Protein AF-S2R7F1-F1 (afdb_monomer)

Radius of gyration: 21.57 Å; Cα contacts (8 Å, |Δi|>4): 360; chains: 1; bounding box: 53×42×58 Å

pLDDT: mean 85.86, std 10.01, range [50.41, 97.19]

Organism: NCBI:txid1256206

Structure (mmCIF, N/CA/C/O backbone):
data_AF-S2R7F1-F1
#
_entry.id   AF-S2R7F1-F1
#
loop_
_atom_site.group_PDB
_atom_site.id
_atom_site.type_symbol
_atom_site.label_atom_id
_atom_site.label_alt_id
_atom_site.label_comp_id
_atom_site.label_asym_id
_atom_site.label_entity_id
_atom_site.label_seq_id
_atom_site.pdbx_PDB_ins_code
_atom_site.Cartn_x
_atom_site.Cartn_y
_atom_site.Cartn_z
_atom_site.occupancy
_atom_site.B_iso_or_equiv
_atom_site.auth_seq_id
_atom_site.auth_comp_id
_atom_site.auth_asym_id
_atom_site.auth_atom_id
_atom_site.pdbx_PDB_model_num
ATOM 1 N N . MET A 1 1 ? 17.480 6.937 15.547 1.00 53.12 1 MET A N 1
ATOM 2 C CA . MET A 1 1 ? 16.314 7.834 15.379 1.00 53.12 1 MET A CA 1
ATOM 3 C C . MET A 1 1 ? 15.430 7.638 16.591 1.00 53.12 1 MET A C 1
ATOM 5 O O . MET A 1 1 ? 15.232 6.487 16.962 1.00 53.12 1 MET A O 1
ATOM 9 N N . ALA A 1 2 ? 14.982 8.705 17.251 1.00 59.50 2 ALA A N 1
ATOM 10 C CA . ALA A 1 2 ? 14.035 8.543 18.349 1.00 59.50 2 ALA A CA 1
ATOM 11 C C . ALA A 1 2 ? 12.719 8.035 17.748 1.00 59.50 2 ALA A C 1
ATOM 13 O O . ALA A 1 2 ? 12.182 8.666 16.844 1.00 59.50 2 ALA A O 1
ATOM 14 N N . VAL A 1 3 ? 12.223 6.884 18.211 1.00 63.69 3 VAL A N 1
ATOM 15 C CA . VAL A 1 3 ? 10.948 6.289 17.758 1.00 63.69 3 VAL A CA 1
ATOM 16 C C . VAL A 1 3 ? 9.789 7.295 17.875 1.00 63.69 3 VAL A C 1
ATOM 18 O O . VAL A 1 3 ? 8.856 7.259 17.079 1.00 63.69 3 VAL A O 1
ATOM 21 N N . ASN A 1 4 ? 9.913 8.263 18.789 1.00 75.88 4 ASN A N 1
ATOM 22 C CA . ASN A 1 4 ? 8.966 9.356 18.993 1.00 75.88 4 ASN A CA 1
ATOM 23 C C . ASN A 1 4 ? 8.812 10.303 17.791 1.00 75.88 4 ASN A C 1
ATOM 25 O O . ASN A 1 4 ? 7.727 10.850 17.629 1.00 75.88 4 ASN A O 1
ATOM 29 N N . ASP A 1 5 ? 9.833 10.475 16.937 1.00 84.94 5 ASP A N 1
ATOM 30 C CA . ASP A 1 5 ? 9.753 11.355 15.751 1.00 84.94 5 ASP A CA 1
ATOM 31 C C . ASP A 1 5 ? 8.769 10.809 14.695 1.00 84.94 5 ASP A C 1
ATOM 33 O O . ASP A 1 5 ? 8.349 11.536 13.798 1.00 84.94 5 ASP A O 1
ATOM 37 N N . LEU A 1 6 ? 8.420 9.520 14.780 1.00 90.88 6 LEU A N 1
ATOM 38 C CA . LEU A 1 6 ? 7.577 8.821 13.810 1.00 90.88 6 LEU A CA 1
ATOM 39 C C . LEU A 1 6 ? 6.111 8.716 14.236 1.00 90.88 6 LEU A C 1
ATOM 41 O O . LEU A 1 6 ? 5.333 8.081 13.525 1.00 90.88 6 LEU A O 1
ATOM 45 N N . THR A 1 7 ? 5.720 9.293 15.373 1.00 91.69 7 THR A N 1
ATOM 46 C CA . THR A 1 7 ? 4.305 9.365 15.754 1.00 91.69 7 THR A CA 1
ATOM 47 C C . THR A 1 7 ? 3.636 10.552 15.071 1.00 91.69 7 THR A C 1
ATOM 49 O O . THR A 1 7 ? 4.264 11.588 14.887 1.00 91.69 7 THR A O 1
ATOM 52 N N . LEU A 1 8 ? 2.362 10.435 14.701 1.00 88.94 8 LEU A N 1
ATOM 53 C CA . LEU A 1 8 ? 1.608 11.467 13.994 1.00 88.94 8 LEU A CA 1
ATOM 54 C C . LEU A 1 8 ? 1.630 12.831 14.711 1.00 88.94 8 LEU A C 1
ATOM 56 O O . LEU A 1 8 ? 1.897 13.828 14.034 1.00 88.94 8 LEU A O 1
ATOM 60 N N . PRO A 1 9 ? 1.449 12.914 16.050 1.00 88.56 9 PRO A N 1
ATOM 61 C CA . PRO A 1 9 ? 1.537 14.190 16.758 1.00 88.56 9 PRO A CA 1
ATOM 62 C C . PRO A 1 9 ? 2.913 14.847 16.632 1.00 88.56 9 PRO A C 1
ATOM 64 O O . PRO A 1 9 ? 2.986 16.050 16.411 1.00 88.56 9 PRO A O 1
ATOM 67 N N . THR A 1 10 ? 4.001 14.075 16.727 1.00 90.75 10 THR A N 1
ATOM 68 C CA . THR A 1 10 ? 5.361 14.617 16.593 1.00 90.75 10 THR A CA 1
ATOM 69 C C . THR A 1 10 ? 5.671 14.950 15.138 1.00 90.75 10 THR A C 1
ATOM 71 O O . THR A 1 10 ? 6.154 16.037 14.839 1.00 90.75 10 THR A O 1
ATOM 74 N N . TRP A 1 11 ? 5.355 14.038 14.220 1.00 91.50 11 TRP A N 1
ATOM 75 C CA . TRP A 1 11 ? 5.623 14.139 12.788 1.00 91.50 11 TRP A CA 1
ATOM 76 C C . TRP A 1 11 ? 5.085 15.438 12.184 1.00 91.50 11 TRP A C 1
ATOM 78 O O . TRP A 1 11 ? 5.796 16.111 11.438 1.00 91.50 11 TRP A O 1
ATOM 88 N N . ASN A 1 12 ? 3.871 15.836 12.573 1.00 87.88 12 ASN A N 1
ATOM 89 C CA . ASN A 1 12 ? 3.230 17.069 12.111 1.00 87.88 12 ASN A CA 1
ATOM 90 C C . ASN A 1 12 ? 3.894 18.358 12.629 1.00 87.88 12 ASN A C 1
ATOM 92 O O . ASN A 1 12 ? 3.612 19.431 12.105 1.00 87.88 12 ASN A O 1
ATOM 96 N N . THR A 1 13 ? 4.767 18.275 13.637 1.00 90.44 13 THR A N 1
ATOM 97 C CA . THR A 1 13 ? 5.539 19.428 14.140 1.00 90.44 13 THR A CA 1
ATOM 98 C C . THR A 1 13 ? 6.910 19.570 13.478 1.00 90.44 13 THR A C 1
ATOM 100 O O . THR A 1 13 ? 7.559 20.603 13.628 1.00 90.44 13 THR A O 1
ATOM 103 N N . LEU A 1 14 ? 7.363 18.544 12.750 1.00 91.94 14 LEU A N 1
ATOM 104 C CA . LEU A 1 14 ? 8.639 18.557 12.040 1.00 91.94 14 LEU A CA 1
ATOM 105 C C . LEU A 1 14 ? 8.535 19.374 10.748 1.00 91.94 14 LEU A C 1
ATOM 107 O O . LEU A 1 14 ? 7.527 19.316 10.046 1.00 91.94 14 LEU A O 1
ATOM 111 N N . ASP A 1 15 ? 9.613 20.071 10.391 1.00 91.81 15 ASP A N 1
ATOM 112 C CA . ASP A 1 15 ? 9.727 20.681 9.067 1.00 91.81 15 ASP A CA 1
ATOM 113 C C . ASP A 1 15 ? 9.930 19.626 7.960 1.00 91.81 15 ASP A C 1
ATOM 115 O O . ASP A 1 15 ? 10.344 18.485 8.202 1.00 91.81 15 ASP A O 1
ATOM 119 N N . GLU A 1 16 ? 9.648 20.008 6.713 1.00 90.81 16 GLU A N 1
ATOM 120 C CA . GLU A 1 16 ? 9.736 19.097 5.566 1.00 90.81 16 GLU A CA 1
ATOM 121 C C . GLU A 1 16 ? 11.158 18.542 5.369 1.00 90.81 16 GLU A C 1
ATOM 123 O O . GLU A 1 16 ? 11.329 17.376 5.010 1.00 90.81 16 GLU A O 1
ATOM 128 N N . ALA A 1 17 ? 12.198 19.342 5.634 1.00 92.19 17 ALA A N 1
ATOM 129 C CA . ALA A 1 17 ? 13.587 18.914 5.478 1.00 92.19 17 ALA A CA 1
ATOM 130 C C . ALA A 1 17 ? 13.930 17.772 6.447 1.00 92.19 17 ALA A C 1
ATOM 132 O O . ALA A 1 17 ? 14.561 16.781 6.058 1.00 92.19 17 ALA A O 1
ATOM 133 N N . ARG A 1 18 ? 13.464 17.870 7.693 1.00 92.75 18 ARG A N 1
ATOM 134 C CA . ARG A 1 18 ? 13.608 16.846 8.720 1.00 92.75 18 ARG A CA 1
ATOM 135 C C . ARG A 1 18 ? 12.760 15.622 8.405 1.00 92.75 18 ARG A C 1
ATOM 137 O O . ARG A 1 18 ? 13.289 14.513 8.492 1.00 92.75 18 ARG A O 1
ATOM 144 N N . GLN A 1 19 ? 11.503 15.795 7.996 1.00 93.31 19 GLN A N 1
ATOM 145 C CA . GLN A 1 19 ? 10.643 14.684 7.572 1.00 93.31 19 GLN A CA 1
ATOM 146 C C . GLN A 1 19 ? 11.276 13.904 6.409 1.00 93.31 19 GLN A C 1
ATOM 148 O O . GLN A 1 19 ? 11.396 12.677 6.467 1.00 93.31 19 GLN A O 1
ATOM 153 N N . LYS A 1 20 ? 11.776 14.614 5.390 1.00 92.69 20 LYS A N 1
ATOM 154 C CA . LYS A 1 20 ? 12.476 14.030 4.240 1.00 92.69 20 LYS A CA 1
ATOM 155 C C . LYS A 1 20 ? 13.726 13.273 4.668 1.00 92.69 20 LYS A C 1
ATOM 157 O O . LYS A 1 20 ? 13.933 12.145 4.221 1.00 92.69 20 LYS A O 1
ATOM 162 N N . PHE A 1 21 ? 14.544 13.861 5.542 1.00 92.31 21 PHE A N 1
ATOM 163 C CA . PHE A 1 21 ? 15.732 13.200 6.076 1.00 92.31 21 PHE A CA 1
ATOM 164 C C . PHE A 1 21 ? 15.364 11.891 6.786 1.00 92.31 21 PHE A C 1
ATOM 166 O O . PHE A 1 21 ? 15.923 10.846 6.463 1.00 92.31 21 PHE A O 1
ATOM 173 N N . ILE A 1 22 ? 14.388 11.923 7.700 1.00 91.81 22 ILE A N 1
ATOM 174 C CA . ILE A 1 22 ? 13.909 10.740 8.430 1.00 91.81 22 ILE A CA 1
ATOM 175 C C . ILE A 1 22 ? 13.424 9.667 7.449 1.00 91.81 22 ILE A C 1
ATOM 177 O O . ILE A 1 22 ? 13.861 8.520 7.540 1.00 91.81 22 ILE A O 1
ATOM 181 N N . PHE A 1 23 ? 12.580 10.026 6.480 1.00 92.62 23 PHE A N 1
ATOM 182 C CA . PHE A 1 23 ? 12.051 9.079 5.500 1.00 92.62 23 PHE A CA 1
ATOM 183 C C . PHE A 1 23 ? 13.157 8.438 4.646 1.00 92.62 23 PHE A C 1
ATOM 185 O O . PHE A 1 23 ? 13.172 7.222 4.463 1.00 92.62 23 PHE A O 1
ATOM 192 N N . GLN A 1 24 ? 14.148 9.218 4.202 1.00 91.00 24 GLN A N 1
ATOM 193 C CA . GLN A 1 24 ? 15.309 8.687 3.481 1.00 91.00 24 GLN A CA 1
ATOM 194 C C . GLN A 1 24 ? 16.104 7.686 4.329 1.00 91.00 24 GLN A C 1
ATOM 196 O O . GLN A 1 24 ? 16.490 6.628 3.828 1.00 91.00 24 GLN A O 1
ATOM 201 N N . GLN A 1 25 ? 16.316 7.971 5.620 1.00 89.94 25 GLN A N 1
ATOM 202 C CA . GLN A 1 25 ? 16.954 7.013 6.528 1.00 89.94 25 GLN A CA 1
ATOM 203 C C . GLN A 1 25 ? 16.119 5.729 6.652 1.00 89.94 25 GLN A C 1
ATOM 205 O O . GLN A 1 25 ? 16.679 4.638 6.555 1.00 89.94 25 GLN A O 1
ATOM 210 N N . LEU A 1 26 ? 14.790 5.832 6.789 1.00 88.44 26 LEU A N 1
ATOM 211 C CA . LEU A 1 26 ? 13.912 4.658 6.851 1.00 88.44 26 LEU A CA 1
ATOM 212 C C . LEU A 1 26 ? 14.081 3.762 5.621 1.00 88.44 26 LEU A C 1
ATOM 214 O O . LEU A 1 26 ? 14.340 2.568 5.760 1.00 88.44 26 LEU A O 1
ATOM 218 N N . THR A 1 27 ? 14.026 4.348 4.423 1.00 86.56 27 THR A N 1
ATOM 219 C CA . THR A 1 27 ? 14.188 3.589 3.174 1.00 86.56 27 THR A CA 1
ATOM 220 C C . THR A 1 27 ? 15.572 2.954 3.025 1.00 86.56 27 THR A C 1
ATOM 222 O O . THR A 1 27 ? 15.707 1.925 2.374 1.00 86.56 27 THR A O 1
ATOM 225 N N . ARG A 1 28 ? 16.609 3.525 3.650 1.00 84.00 28 ARG A N 1
ATOM 226 C CA . ARG A 1 28 ? 17.981 3.013 3.559 1.00 84.00 28 ARG A CA 1
ATOM 227 C C . ARG A 1 28 ? 18.269 1.875 4.538 1.00 84.00 28 ARG A C 1
ATOM 229 O O . ARG A 1 28 ? 19.045 0.987 4.202 1.00 84.00 28 ARG A O 1
ATOM 236 N N . TYR A 1 29 ? 17.707 1.932 5.745 1.00 82.25 29 TYR A N 1
ATOM 237 C CA . TYR A 1 29 ? 18.076 1.019 6.835 1.00 82.25 29 TYR A CA 1
ATOM 238 C C . TYR A 1 29 ? 17.034 -0.057 7.146 1.00 82.25 29 TYR A C 1
ATOM 240 O O . TYR A 1 29 ? 17.398 -1.074 7.729 1.00 82.25 29 TYR A O 1
ATOM 248 N N . PHE A 1 30 ? 15.763 0.146 6.784 1.00 77.31 30 PHE A N 1
ATOM 249 C CA . PHE A 1 30 ? 14.674 -0.774 7.146 1.00 77.31 30 PHE A CA 1
ATOM 250 C C . PHE A 1 30 ? 14.117 -1.574 5.967 1.00 77.31 30 PHE A C 1
ATOM 252 O O . PHE A 1 30 ? 13.310 -2.477 6.174 1.00 77.31 30 PHE A O 1
ATOM 259 N N . LEU A 1 31 ? 14.543 -1.267 4.742 1.00 79.19 31 LEU A N 1
ATOM 260 C CA . LEU A 1 31 ? 14.192 -2.051 3.564 1.00 79.19 31 LEU A CA 1
ATOM 261 C C . LEU A 1 31 ? 15.265 -3.100 3.291 1.00 79.19 31 LEU A C 1
ATOM 263 O O . LEU A 1 31 ? 16.452 -2.881 3.541 1.00 79.19 31 LEU A O 1
ATOM 267 N N . SER A 1 32 ? 14.841 -4.239 2.744 1.00 81.75 32 SER A N 1
ATOM 268 C CA . SER A 1 32 ? 15.779 -5.230 2.225 1.00 81.75 32 SER A CA 1
ATOM 269 C C . SER A 1 32 ? 16.691 -4.577 1.176 1.00 81.75 32 SER A C 1
ATOM 271 O O . SER A 1 32 ? 16.181 -3.896 0.284 1.00 81.75 32 SER A O 1
ATOM 273 N N . PRO A 1 33 ? 18.017 -4.815 1.206 1.00 78.06 33 PRO A N 1
ATOM 274 C CA . PRO A 1 33 ? 18.940 -4.287 0.196 1.00 78.06 33 PRO A CA 1
ATOM 275 C C . PRO A 1 33 ? 18.659 -4.838 -1.212 1.00 78.06 33 PRO A C 1
ATOM 277 O O . PRO A 1 33 ? 19.218 -4.353 -2.191 1.00 78.06 33 PRO A O 1
ATOM 280 N N . LEU A 1 34 ? 17.803 -5.859 -1.314 1.00 79.62 34 LEU A N 1
ATOM 281 C CA . LEU A 1 34 ? 17.338 -6.433 -2.574 1.00 79.62 34 LEU A CA 1
ATOM 282 C C . LEU A 1 34 ? 16.227 -5.606 -3.236 1.00 79.62 34 LEU A C 1
ATOM 284 O O . LEU A 1 34 ? 15.900 -5.852 -4.396 1.00 79.62 34 LEU A O 1
ATOM 288 N N . LEU A 1 35 ? 15.629 -4.653 -2.516 1.00 81.81 35 LEU A N 1
ATOM 289 C CA . LEU A 1 35 ? 14.612 -3.756 -3.050 1.00 81.81 35 LEU A CA 1
ATOM 290 C C . LEU A 1 35 ? 15.259 -2.453 -3.515 1.00 81.81 35 LEU A C 1
ATOM 292 O O . LEU A 1 35 ? 15.934 -1.768 -2.749 1.00 81.81 35 LEU A O 1
ATOM 296 N N . SER A 1 36 ? 15.007 -2.076 -4.767 1.00 80.69 36 SER A N 1
ATOM 297 C CA . SER A 1 36 ? 15.339 -0.738 -5.244 1.00 80.69 36 SER A CA 1
ATOM 298 C C . SER A 1 36 ? 14.339 0.280 -4.702 1.00 80.69 36 SER A C 1
ATOM 300 O O . SER A 1 36 ? 13.134 0.024 -4.667 1.00 80.69 36 SER A O 1
ATOM 302 N N . VAL A 1 37 ? 14.853 1.446 -4.313 1.00 86.81 37 VAL A N 1
ATOM 303 C CA . VAL A 1 37 ? 14.062 2.654 -4.062 1.00 86.81 37 VAL A CA 1
ATOM 304 C C . VAL A 1 37 ? 14.245 3.544 -5.283 1.00 86.81 37 VAL A C 1
ATOM 306 O O . VAL A 1 37 ? 15.304 4.141 -5.468 1.00 86.81 37 VAL A O 1
ATOM 309 N N . ASP A 1 38 ? 13.248 3.565 -6.162 1.00 85.62 38 ASP A N 1
ATOM 310 C CA . ASP A 1 38 ? 13.377 4.186 -7.485 1.00 85.62 38 ASP A CA 1
ATOM 311 C C . ASP A 1 38 ? 12.998 5.666 -7.501 1.00 85.62 38 ASP A C 1
ATOM 313 O O . ASP A 1 38 ? 13.457 6.404 -8.372 1.00 85.62 38 ASP A O 1
ATOM 317 N N . ASP A 1 39 ? 12.130 6.082 -6.581 1.00 90.00 39 ASP A N 1
ATOM 318 C CA . ASP A 1 39 ? 11.601 7.440 -6.502 1.00 90.00 39 ASP A CA 1
ATOM 319 C C . ASP A 1 39 ? 11.079 7.726 -5.088 1.00 90.00 39 ASP A C 1
ATOM 321 O O . ASP A 1 39 ? 10.617 6.810 -4.402 1.00 90.00 39 ASP A O 1
ATOM 325 N N . ILE A 1 40 ? 11.146 8.987 -4.662 1.00 92.44 40 ILE A N 1
ATOM 326 C CA . ILE A 1 40 ? 10.618 9.484 -3.387 1.00 92.44 40 ILE A CA 1
ATOM 327 C C . ILE A 1 40 ? 9.948 10.828 -3.645 1.00 92.44 40 ILE A C 1
ATOM 329 O O . ILE A 1 40 ? 10.589 11.756 -4.140 1.00 92.44 40 ILE A O 1
ATOM 333 N N . ARG A 1 41 ? 8.689 10.969 -3.225 1.00 93.19 41 ARG A N 1
ATOM 334 C CA . ARG A 1 41 ? 7.930 12.213 -3.383 1.00 93.19 41 ARG A CA 1
ATOM 335 C C . ARG A 1 41 ? 7.205 12.624 -2.102 1.00 93.19 41 ARG A C 1
ATOM 337 O O . ARG A 1 41 ? 6.684 11.747 -1.409 1.00 93.19 41 ARG A O 1
ATOM 344 N N . PRO A 1 42 ? 7.144 13.931 -1.794 1.00 93.62 42 PRO A N 1
ATOM 345 C CA . PRO A 1 42 ? 6.252 14.433 -0.762 1.00 93.62 42 PRO A CA 1
ATOM 346 C C . PRO A 1 42 ? 4.798 14.315 -1.227 1.00 93.62 42 PRO A C 1
ATOM 348 O O . PRO A 1 42 ? 4.498 14.352 -2.424 1.00 93.62 42 PRO A O 1
ATOM 351 N N . LEU A 1 43 ? 3.893 14.175 -0.268 1.00 92.31 43 LEU A N 1
ATOM 352 C CA . LEU A 1 43 ? 2.467 14.068 -0.504 1.00 92.31 43 LEU A CA 1
ATOM 353 C C . LEU A 1 43 ? 1.684 14.645 0.678 1.00 92.31 43 LEU A C 1
ATOM 355 O O . LEU A 1 43 ? 1.958 14.326 1.831 1.00 92.31 43 LEU A O 1
ATOM 359 N N . THR A 1 44 ? 0.645 15.416 0.371 1.00 90.44 44 THR A N 1
ATOM 360 C CA . THR A 1 44 ? -0.366 15.836 1.344 1.00 90.44 44 THR A CA 1
ATOM 361 C C . THR A 1 44 ? -1.659 15.085 1.065 1.00 90.44 44 THR A C 1
ATOM 363 O O . THR A 1 44 ? -2.161 15.122 -0.059 1.00 90.44 44 THR A O 1
ATOM 366 N N . VAL A 1 45 ? -2.202 14.409 2.074 1.00 85.75 45 VAL A N 1
ATOM 367 C CA . VAL A 1 45 ? -3.486 13.697 1.994 1.00 85.75 45 VAL A CA 1
ATOM 368 C C . VAL A 1 45 ? -4.348 13.997 3.203 1.00 85.75 45 VAL A C 1
ATOM 370 O O . VAL A 1 45 ? -3.843 14.320 4.273 1.00 85.75 45 VAL A O 1
ATOM 373 N N . THR A 1 46 ? -5.655 13.847 3.040 1.00 82.75 46 THR A N 1
ATOM 374 C CA . THR A 1 46 ? -6.562 13.704 4.177 1.00 82.75 46 THR A CA 1
ATOM 375 C C . THR A 1 46 ? -6.510 12.252 4.648 1.00 82.75 46 THR A C 1
ATOM 377 O O . THR A 1 46 ? -6.572 11.337 3.829 1.00 82.75 46 THR A O 1
ATOM 380 N N . PHE A 1 47 ? -6.322 12.058 5.949 1.00 78.00 47 PHE A N 1
ATOM 381 C CA . PHE A 1 47 ? -6.286 10.774 6.634 1.00 78.00 47 PHE A CA 1
ATOM 382 C C . PHE A 1 47 ? -7.210 10.850 7.852 1.00 78.00 47 PHE A C 1
ATOM 384 O O . PHE A 1 47 ? -6.888 11.454 8.873 1.00 78.00 47 PHE A O 1
ATOM 391 N N . PHE A 1 48 ? -8.404 10.304 7.691 1.00 75.62 48 PHE A N 1
ATOM 392 C CA . PHE A 1 48 ? -9.521 10.257 8.629 1.00 75.62 48 PHE A CA 1
ATOM 393 C C . PHE A 1 48 ? -9.841 11.607 9.273 1.00 75.62 48 PHE A C 1
ATOM 395 O O . PHE A 1 48 ? -9.953 11.742 10.489 1.00 75.62 48 PHE A O 1
ATOM 402 N N . GLY A 1 49 ? -9.987 12.630 8.425 1.00 73.31 49 GLY A N 1
ATOM 403 C CA . GLY A 1 49 ? -10.295 14.003 8.842 1.00 73.31 49 GLY A CA 1
ATOM 404 C C . GLY A 1 49 ? -9.084 14.820 9.302 1.00 73.31 49 GLY A C 1
ATOM 405 O O . GLY A 1 49 ? -9.241 15.990 9.644 1.00 73.31 49 GLY A O 1
ATOM 406 N N . GLN A 1 50 ? -7.881 14.244 9.273 1.00 75.88 50 GLN A N 1
ATOM 407 C CA . GLN A 1 50 ? -6.633 14.940 9.580 1.00 75.88 50 GLN A CA 1
ATOM 408 C C . GLN A 1 50 ? -5.837 15.186 8.298 1.00 75.88 50 GLN A C 1
ATOM 410 O O . GLN A 1 50 ? -5.788 14.334 7.415 1.00 75.88 50 GLN A O 1
ATOM 415 N N . THR A 1 51 ? -5.187 16.341 8.175 1.00 82.75 51 THR A N 1
ATOM 416 C CA . THR A 1 51 ? -4.222 16.560 7.092 1.00 82.75 51 THR A CA 1
ATOM 417 C C . THR A 1 51 ? -2.911 15.881 7.463 1.00 82.75 51 THR A C 1
ATOM 419 O O . THR A 1 51 ? -2.308 16.200 8.485 1.00 82.75 51 THR A O 1
ATOM 422 N N . LEU A 1 52 ? -2.464 14.957 6.620 1.00 84.88 52 LEU A N 1
ATOM 423 C CA . LEU A 1 52 ? -1.194 14.264 6.745 1.00 84.88 52 LEU A CA 1
ATOM 424 C C . LEU A 1 52 ? -0.251 14.738 5.637 1.00 84.88 52 LEU A C 1
ATOM 426 O O . LEU A 1 52 ? -0.466 14.454 4.456 1.00 84.88 52 LEU A O 1
ATOM 430 N N . HIS A 1 53 ? 0.816 15.426 6.035 1.00 90.06 53 HIS A N 1
ATOM 431 C CA . HIS A 1 53 ? 1.968 15.710 5.181 1.00 90.06 53 HIS A CA 1
ATOM 432 C C . HIS A 1 53 ? 2.963 14.566 5.340 1.00 90.06 53 HIS A C 1
ATOM 434 O O . HIS A 1 53 ? 3.478 14.361 6.429 1.00 90.06 53 HIS A O 1
ATOM 440 N N . THR A 1 54 ? 3.199 13.769 4.306 1.00 93.00 54 THR A N 1
ATOM 441 C CA . THR A 1 54 ? 4.044 12.569 4.384 1.00 93.00 54 THR A CA 1
ATOM 442 C C . THR A 1 54 ? 4.795 12.335 3.074 1.00 93.00 54 THR A C 1
ATOM 444 O O . THR A 1 54 ? 4.784 13.174 2.176 1.00 93.00 54 THR A O 1
ATOM 447 N N . PHE A 1 55 ? 5.471 11.196 2.957 1.00 94.75 55 PHE A N 1
ATOM 448 C CA . PHE A 1 55 ? 6.208 10.790 1.770 1.00 94.75 55 PHE A CA 1
ATOM 449 C C . PHE A 1 55 ? 5.713 9.449 1.237 1.00 94.75 55 PHE A C 1
ATOM 451 O O . PHE A 1 55 ? 5.291 8.558 1.982 1.00 94.75 55 PHE A O 1
ATOM 458 N N . GLU A 1 56 ? 5.816 9.303 -0.079 1.00 95.38 56 GLU A N 1
ATOM 459 C CA . GLU A 1 56 ? 5.701 8.029 -0.773 1.00 95.38 56 GLU A CA 1
ATOM 460 C C . GLU A 1 56 ? 7.030 7.667 -1.426 1.00 95.38 56 GLU A C 1
ATOM 462 O O . GLU A 1 56 ? 7.735 8.536 -1.944 1.00 95.38 56 GLU A O 1
ATOM 467 N N . ALA A 1 57 ? 7.345 6.376 -1.443 1.00 94.25 57 ALA A N 1
ATOM 468 C CA . ALA A 1 57 ? 8.482 5.824 -2.160 1.00 94.25 57 ALA A CA 1
ATOM 469 C C . ALA A 1 57 ? 8.036 4.727 -3.126 1.00 94.25 57 ALA A C 1
ATOM 471 O O . ALA A 1 57 ? 7.174 3.910 -2.797 1.00 94.25 57 ALA A O 1
ATOM 472 N N . MET A 1 58 ? 8.652 4.696 -4.305 1.00 92.44 58 MET A N 1
ATOM 473 C CA . MET A 1 58 ? 8.556 3.578 -5.238 1.00 92.44 58 MET A CA 1
ATOM 474 C C . MET A 1 58 ? 9.566 2.515 -4.813 1.00 92.44 58 MET A C 1
ATOM 476 O O . MET A 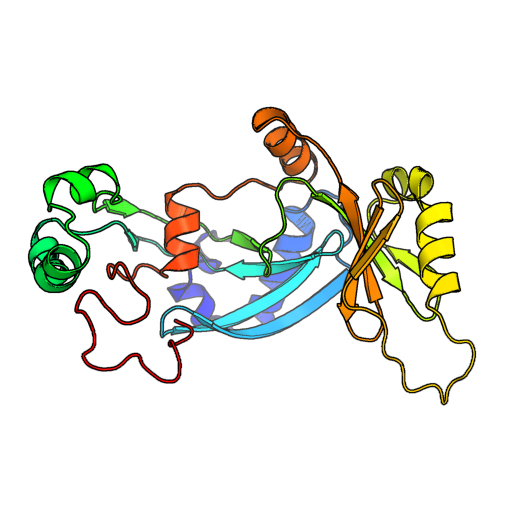1 58 ? 10.765 2.689 -5.029 1.00 92.44 58 MET A O 1
ATOM 480 N N . ILE A 1 59 ? 9.090 1.436 -4.198 1.00 90.56 59 ILE A N 1
ATOM 481 C CA . ILE A 1 59 ? 9.921 0.355 -3.667 1.00 90.56 59 ILE A CA 1
ATOM 482 C C . ILE A 1 59 ? 9.459 -0.953 -4.299 1.00 90.56 59 ILE A C 1
ATOM 484 O O . ILE A 1 59 ? 8.282 -1.297 -4.229 1.00 90.56 59 ILE A O 1
ATOM 488 N N . GLY A 1 60 ? 10.371 -1.680 -4.948 1.00 86.56 60 GLY A N 1
ATOM 489 C CA . GLY A 1 60 ? 10.047 -2.990 -5.533 1.00 86.56 60 GLY A CA 1
ATOM 490 C C . GLY A 1 60 ? 8.951 -2.958 -6.610 1.00 86.56 60 GLY A C 1
ATOM 491 O O . GLY A 1 60 ? 8.311 -3.970 -6.869 1.00 86.56 60 GLY A O 1
ATOM 492 N N . GLY A 1 61 ? 8.719 -1.804 -7.245 1.00 87.31 61 GLY A N 1
ATOM 493 C CA . GLY A 1 61 ? 7.652 -1.622 -8.232 1.00 87.31 61 GLY A CA 1
ATOM 494 C C . GLY A 1 61 ? 6.291 -1.217 -7.659 1.00 87.31 61 GLY A C 1
ATOM 495 O O . GLY A 1 61 ? 5.331 -1.126 -8.430 1.00 87.31 61 GLY A O 1
ATOM 496 N N . GLU A 1 62 ? 6.204 -0.930 -6.359 1.00 89.88 62 GLU A N 1
ATOM 497 C CA . GLU A 1 62 ? 5.000 -0.436 -5.688 1.00 89.88 62 GLU A CA 1
ATOM 498 C C . GLU A 1 62 ? 5.218 0.922 -5.027 1.00 89.88 62 GLU A C 1
ATOM 500 O O . GLU A 1 62 ? 6.296 1.225 -4.523 1.00 89.88 62 GLU A O 1
ATOM 505 N N . TRP A 1 63 ? 4.170 1.747 -4.998 1.00 92.50 63 TRP A N 1
ATOM 506 C CA . TRP A 1 63 ? 4.159 2.956 -4.179 1.00 92.50 63 TRP A CA 1
ATOM 507 C C . TRP A 1 63 ? 3.777 2.592 -2.747 1.00 92.50 63 TRP A C 1
ATOM 509 O O . TRP A 1 63 ? 2.632 2.196 -2.504 1.00 92.50 63 TRP A O 1
ATOM 519 N N . LEU A 1 64 ? 4.706 2.779 -1.810 1.00 93.44 64 LEU A N 1
ATOM 520 C CA . LEU A 1 64 ? 4.441 2.701 -0.377 1.00 93.44 64 LEU A CA 1
ATOM 521 C C . LEU A 1 64 ? 4.458 4.092 0.245 1.00 93.44 64 LEU A C 1
ATOM 523 O O . LEU A 1 64 ? 5.329 4.907 -0.053 1.00 93.44 64 LEU A O 1
ATOM 527 N N . ARG A 1 65 ? 3.507 4.343 1.137 1.00 94.00 65 ARG A N 1
ATOM 528 C CA . ARG A 1 65 ? 3.355 5.586 1.888 1.00 94.00 65 ARG A CA 1
ATOM 529 C C . ARG A 1 65 ? 3.790 5.386 3.329 1.00 94.00 65 ARG A C 1
ATOM 531 O O . ARG A 1 65 ? 3.428 4.378 3.934 1.00 94.00 65 ARG A O 1
ATOM 538 N N . LEU A 1 66 ? 4.501 6.360 3.893 1.00 94.38 66 LEU A N 1
ATOM 539 C CA . LEU A 1 66 ? 4.682 6.420 5.340 1.00 94.38 66 LEU A CA 1
ATOM 540 C C . LEU A 1 66 ? 3.371 6.846 6.004 1.00 94.38 66 LEU A C 1
ATOM 542 O O . LEU A 1 66 ? 2.875 7.951 5.785 1.00 94.38 66 LEU A O 1
ATOM 546 N N . VAL A 1 67 ? 2.844 5.967 6.843 1.00 93.25 67 VAL A N 1
ATOM 547 C CA . VAL A 1 67 ? 1.785 6.266 7.802 1.00 93.25 67 VAL A CA 1
ATOM 548 C C . VAL A 1 67 ? 2.463 6.401 9.166 1.00 93.25 67 VAL A C 1
ATOM 550 O O . VAL A 1 67 ? 2.993 5.402 9.667 1.00 93.25 67 VAL A O 1
ATOM 553 N N . PRO A 1 68 ? 2.531 7.614 9.747 1.00 92.88 68 PRO A N 1
ATOM 554 C CA . PRO A 1 68 ? 3.077 7.802 11.086 1.00 92.88 68 PRO A CA 1
ATOM 555 C C . PRO A 1 68 ? 2.323 6.957 12.118 1.00 92.88 68 PRO A C 1
ATOM 557 O O . PRO A 1 68 ? 1.136 6.680 11.962 1.00 92.88 68 PRO A O 1
ATOM 560 N N . GLY A 1 69 ? 3.018 6.538 13.171 1.00 93.12 69 GLY A N 1
ATOM 561 C CA . GLY A 1 69 ? 2.414 5.777 14.260 1.00 93.12 69 GLY A CA 1
ATOM 562 C C . GLY A 1 69 ? 1.459 6.634 15.081 1.00 93.12 69 GLY A C 1
ATOM 563 O O . GLY A 1 69 ? 1.576 7.856 15.112 1.00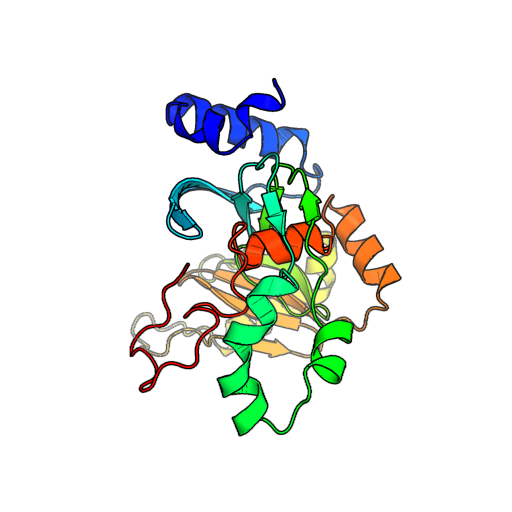 93.12 69 GLY A O 1
ATOM 564 N N . MET A 1 70 ? 0.537 6.013 15.795 1.00 92.75 70 MET A N 1
ATOM 565 C CA . MET A 1 70 ? -0.422 6.716 16.635 1.00 92.75 70 MET A CA 1
ATOM 566 C C . MET A 1 70 ? -0.559 5.967 17.963 1.00 92.75 70 MET A C 1
ATOM 568 O O . MET A 1 70 ? -0.934 4.794 17.945 1.00 92.75 70 MET A O 1
ATOM 572 N N . PRO A 1 71 ? -0.214 6.589 19.103 1.00 92.44 71 PRO A N 1
ATOM 573 C CA . PRO A 1 71 ? -0.398 5.970 20.411 1.00 92.44 71 PRO A CA 1
ATOM 574 C C . PRO A 1 71 ? -1.858 6.071 20.869 1.00 92.44 71 PRO A C 1
ATOM 576 O O . PRO A 1 71 ? -2.547 7.024 20.500 1.00 92.44 71 PRO A O 1
ATOM 579 N N . ASN A 1 72 ? -2.295 5.139 21.719 1.00 92.44 72 ASN A N 1
ATOM 580 C CA . ASN A 1 72 ? -3.624 5.128 22.351 1.00 92.44 72 ASN A CA 1
ATOM 581 C C . ASN A 1 72 ? -4.783 5.326 21.352 1.00 92.44 72 ASN A C 1
ATOM 583 O O . ASN A 1 72 ? -5.614 6.225 21.504 1.00 92.44 72 ASN A O 1
ATOM 587 N N . VAL A 1 73 ? -4.805 4.522 20.287 1.00 92.31 73 VAL A N 1
ATOM 588 C CA . VAL A 1 73 ? -5.886 4.541 19.298 1.00 92.31 73 VAL A CA 1
ATOM 589 C C . VAL A 1 73 ? -7.045 3.689 19.791 1.00 92.31 73 VAL A C 1
ATOM 591 O O . VAL A 1 73 ? -6.860 2.501 20.064 1.00 92.31 73 VAL A O 1
ATOM 594 N N . SER A 1 74 ? -8.247 4.271 19.809 1.00 91.94 74 SER A N 1
ATOM 595 C CA . SER A 1 74 ? -9.479 3.502 19.991 1.00 91.94 74 SER A CA 1
ATOM 596 C C . SER A 1 74 ? -9.817 2.757 18.706 1.00 91.94 74 SER A C 1
ATOM 598 O O . SER A 1 74 ? -10.011 3.372 17.657 1.00 91.94 74 SER A O 1
ATOM 600 N N . LEU A 1 75 ? -9.872 1.434 18.786 1.00 91.56 75 LEU A N 1
ATOM 601 C CA . LEU A 1 75 ? -10.317 0.545 17.719 1.00 91.56 75 LEU A CA 1
ATOM 602 C C . LEU A 1 75 ? -11.484 -0.296 18.222 1.00 91.56 75 LEU A C 1
ATOM 604 O O . LEU A 1 75 ? -11.689 -0.433 19.426 1.00 91.56 75 LEU A O 1
ATOM 608 N N . GLY A 1 76 ? -12.197 -0.932 17.305 1.00 88.56 76 GLY A N 1
ATOM 609 C CA . GLY A 1 76 ? -13.369 -1.733 17.599 1.00 88.56 76 GLY A CA 1
ATOM 610 C C . GLY A 1 76 ? -14.652 -0.925 17.635 1.00 88.56 76 GLY A C 1
ATOM 611 O O . GLY A 1 76 ? -14.673 0.297 17.475 1.00 88.56 76 GLY A O 1
ATOM 612 N N . PHE A 1 77 ? -15.742 -1.652 17.845 1.00 85.00 77 PHE A N 1
ATOM 613 C CA . PHE A 1 77 ? -17.073 -1.087 17.942 1.00 85.00 77 PHE A CA 1
ATOM 614 C C . PHE A 1 77 ? -17.606 -1.240 19.365 1.00 85.00 77 PHE A C 1
ATOM 616 O O . PHE A 1 77 ? -17.722 -2.355 19.883 1.00 85.00 77 PHE A O 1
ATOM 623 N N . ALA A 1 78 ? -17.925 -0.115 19.999 1.00 79.44 78 ALA A N 1
ATOM 624 C CA . ALA A 1 78 ? -18.371 -0.082 21.383 1.00 79.44 78 ALA A CA 1
ATOM 625 C C . ALA A 1 78 ? -19.786 -0.669 21.531 1.00 79.44 78 ALA A C 1
ATOM 627 O O . ALA A 1 78 ? -20.672 -0.444 20.699 1.00 79.44 78 ALA A O 1
ATOM 628 N N . ALA A 1 79 ? -20.007 -1.446 22.595 1.00 72.19 79 ALA A N 1
ATOM 629 C CA . ALA A 1 79 ? -21.278 -2.137 22.823 1.00 72.19 79 ALA A CA 1
ATOM 630 C C . ALA A 1 79 ? -22.447 -1.166 23.070 1.00 72.19 79 ALA A C 1
ATOM 632 O O . ALA A 1 79 ? -23.585 -1.457 22.721 1.00 72.19 79 ALA A O 1
ATOM 633 N N . ASP A 1 80 ? -22.174 0.009 23.627 1.00 72.31 80 ASP A N 1
ATOM 634 C CA . ASP A 1 80 ? -23.150 1.078 23.851 1.00 72.31 80 ASP A CA 1
ATOM 635 C C . ASP A 1 80 ? -23.547 1.815 22.554 1.00 72.31 80 ASP A C 1
ATOM 637 O O . ASP A 1 80 ? -24.660 2.331 22.445 1.00 72.31 80 ASP A O 1
ATOM 641 N N . GLN A 1 81 ? -22.686 1.804 21.531 1.00 72.94 81 GLN A N 1
ATOM 642 C CA . GLN A 1 81 ? -22.961 2.380 20.209 1.00 72.94 81 GLN A CA 1
ATOM 643 C C . GLN A 1 81 ? -23.790 1.452 19.313 1.00 72.94 81 GLN A C 1
ATOM 645 O O . GLN A 1 81 ? -24.261 1.868 18.256 1.00 72.94 81 GLN A O 1
ATOM 650 N N . GLN A 1 82 ? -24.044 0.216 19.743 1.00 72.06 82 GLN A N 1
ATOM 651 C CA . GLN A 1 82 ? -24.830 -0.774 19.002 1.00 72.06 82 GLN A CA 1
ATOM 652 C C . GLN A 1 82 ? -26.271 -0.341 18.734 1.00 72.06 82 GLN A C 1
ATOM 654 O O . GLN A 1 82 ? -26.808 -0.645 17.672 1.00 72.06 82 GLN A O 1
ATOM 659 N N . GLY A 1 83 ? -26.870 0.447 19.632 1.00 73.75 83 GLY A N 1
ATOM 660 C CA . GLY A 1 83 ? -28.198 1.024 19.407 1.00 73.75 83 GLY A CA 1
ATOM 661 C C . GLY A 1 83 ? -28.268 1.934 18.175 1.00 73.75 83 GLY A C 1
ATOM 662 O O . GLY A 1 83 ? -29.333 2.069 17.582 1.00 73.75 83 GLY A O 1
ATOM 663 N N . GLN A 1 84 ? -27.138 2.504 17.736 1.00 78.38 84 GLN A N 1
ATOM 664 C CA . GLN A 1 84 ? -27.070 3.317 16.515 1.00 78.38 84 GLN A CA 1
ATOM 665 C C . GLN A 1 84 ? -27.295 2.466 15.256 1.00 78.38 84 GLN A C 1
ATOM 667 O O . GLN A 1 84 ? -27.780 2.976 14.252 1.00 78.38 84 GLN A O 1
ATOM 672 N N . LEU A 1 85 ? -27.016 1.158 15.329 1.00 79.69 85 LEU A N 1
ATOM 673 C CA . LEU A 1 85 ? -27.182 0.218 14.222 1.00 79.69 85 LEU A CA 1
ATOM 674 C C . LEU A 1 85 ? -28.619 -0.306 14.072 1.00 79.69 85 LEU A C 1
ATOM 676 O O . LEU A 1 85 ? -28.877 -1.097 13.165 1.00 79.69 85 LEU A O 1
ATOM 680 N N . ALA A 1 86 ? -29.559 0.111 14.930 1.00 80.56 86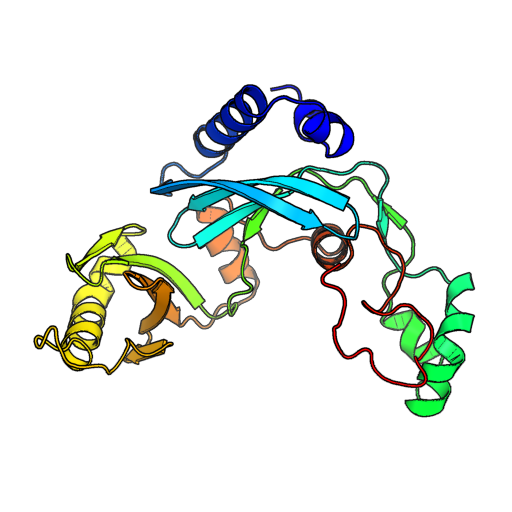 ALA A N 1
ATOM 681 C CA . ALA A 1 86 ? -30.929 -0.406 14.936 1.00 80.56 86 ALA A CA 1
ATOM 682 C C . ALA A 1 86 ? -31.614 -0.296 13.562 1.00 80.56 86 ALA A C 1
ATOM 684 O O . ALA A 1 86 ? -32.249 -1.251 13.113 1.00 80.56 86 ALA A O 1
ATOM 685 N N . ASP A 1 87 ? -31.410 0.819 12.858 1.00 81.12 87 ASP A N 1
ATOM 686 C CA . ASP A 1 87 ? -31.977 1.036 11.524 1.00 81.12 87 ASP A CA 1
ATOM 687 C C . ASP A 1 87 ? -31.395 0.064 10.482 1.00 81.12 87 ASP A C 1
ATOM 689 O O . ASP A 1 87 ? -32.126 -0.467 9.643 1.00 81.12 87 ASP A O 1
ATOM 693 N N . TYR A 1 88 ? -30.093 -0.238 10.564 1.00 78.31 88 TYR A N 1
ATOM 694 C CA . TYR A 1 88 ? -29.442 -1.223 9.691 1.00 78.31 88 TYR A CA 1
ATOM 695 C C . TYR A 1 88 ? -29.959 -2.634 9.949 1.00 78.31 88 TYR A C 1
ATOM 697 O O . TYR A 1 88 ? -30.187 -3.403 9.012 1.00 78.31 88 TYR A O 1
ATOM 705 N N . LEU A 1 89 ? -30.151 -2.986 11.217 1.00 80.44 89 LEU A N 1
ATOM 706 C CA . LEU A 1 89 ? -30.665 -4.292 11.612 1.00 80.44 89 LEU A CA 1
A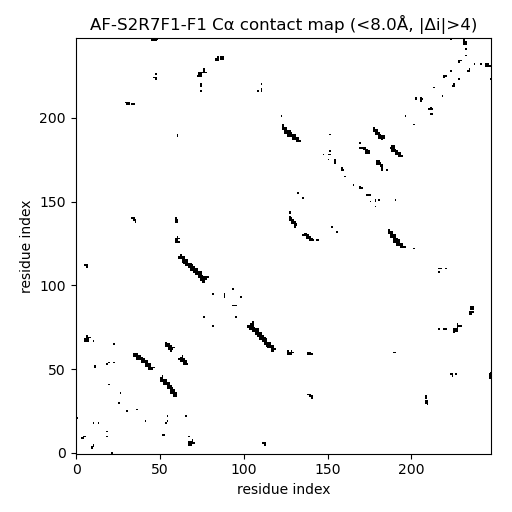TOM 707 C C . LEU A 1 89 ? -32.105 -4.490 11.149 1.00 80.44 89 LEU A C 1
ATOM 709 O O . LEU A 1 89 ? -32.422 -5.518 10.551 1.00 80.44 89 LEU A O 1
ATOM 713 N N . GLY A 1 90 ? -32.944 -3.466 11.325 1.00 81.25 90 GLY A N 1
ATOM 714 C CA . GLY A 1 90 ? -34.331 -3.478 10.870 1.00 81.25 90 GLY A CA 1
ATOM 715 C C . GLY A 1 90 ? -34.479 -3.714 9.363 1.00 81.25 90 GLY A C 1
ATOM 716 O O . GLY A 1 90 ? -35.441 -4.353 8.945 1.00 81.25 90 GLY A O 1
ATOM 717 N N . GLN A 1 91 ? -33.523 -3.251 8.547 1.00 81.12 91 GLN A N 1
ATOM 718 C CA . GLN A 1 91 ? -33.561 -3.423 7.088 1.00 81.12 91 GLN A CA 1
ATOM 719 C C . GLN A 1 91 ? -32.829 -4.668 6.573 1.00 81.12 91 GLN A C 1
ATOM 721 O O . GLN A 1 91 ? -33.198 -5.204 5.530 1.00 81.12 91 GLN A O 1
ATOM 726 N N . SER A 1 92 ? -31.795 -5.135 7.274 1.00 79.31 92 SER A N 1
ATOM 727 C CA . SER A 1 92 ? -31.006 -6.307 6.863 1.00 79.31 92 SER A CA 1
ATOM 728 C C . SER A 1 92 ? -31.606 -7.638 7.318 1.00 79.31 92 SER A C 1
ATOM 730 O O . SER A 1 92 ? -31.225 -8.685 6.797 1.00 79.31 92 SER A O 1
ATOM 732 N N . GLY A 1 93 ? -32.524 -7.613 8.291 1.00 79.62 93 GLY A N 1
ATOM 733 C CA . GLY A 1 93 ? -33.050 -8.821 8.932 1.00 79.62 93 GLY A CA 1
ATOM 734 C C . GLY A 1 93 ? -32.036 -9.518 9.845 1.00 79.62 93 GLY A C 1
ATOM 735 O O . GLY A 1 93 ? -32.292 -10.633 10.293 1.00 79.62 93 GLY A O 1
ATOM 736 N N . LEU A 1 94 ? -30.892 -8.880 10.112 1.00 80.69 94 LEU A N 1
ATOM 737 C CA . LEU A 1 94 ? -29.895 -9.349 11.068 1.00 80.69 94 LEU A CA 1
ATOM 738 C C . LEU A 1 94 ? -30.327 -8.998 12.496 1.00 80.69 94 LEU A C 1
ATOM 740 O O . LEU A 1 94 ? -31.071 -8.043 12.728 1.00 80.69 94 LEU A O 1
ATOM 744 N N . THR A 1 95 ? -29.826 -9.746 13.474 1.00 81.38 95 THR A N 1
ATOM 745 C CA . THR A 1 95 ? -29.978 -9.411 14.892 1.00 81.38 95 THR A CA 1
ATOM 746 C C . THR A 1 95 ? -28.700 -8.793 15.456 1.00 81.38 95 THR A C 1
ATOM 748 O O . THR A 1 95 ? -27.602 -8.954 14.919 1.00 81.38 95 THR A O 1
ATOM 751 N N . MET A 1 96 ? -28.819 -8.119 16.603 1.00 74.94 96 MET A N 1
ATOM 752 C CA . MET A 1 96 ? -27.653 -7.639 17.354 1.00 74.94 96 MET A CA 1
ATOM 753 C C . MET A 1 96 ? -26.678 -8.771 17.717 1.00 74.94 96 MET A C 1
ATOM 755 O O . MET A 1 96 ? -25.468 -8.555 17.765 1.00 74.94 96 MET A O 1
ATOM 759 N N . GLN A 1 97 ? -27.201 -9.976 17.954 1.00 78.44 97 GLN A N 1
ATOM 760 C CA . GLN A 1 97 ? -26.406 -11.147 18.310 1.00 78.44 97 GLN A CA 1
ATOM 761 C C . GLN A 1 97 ? -25.590 -11.665 17.116 1.00 78.44 97 GLN A C 1
ATOM 763 O O . GLN A 1 97 ? -24.436 -12.062 17.283 1.00 78.44 97 GLN A O 1
ATOM 768 N N . ASP A 1 98 ? -26.143 -11.587 15.902 1.00 78.81 98 ASP A N 1
ATOM 769 C CA . ASP A 1 98 ? -25.416 -11.928 14.672 1.00 78.81 98 ASP A CA 1
ATOM 770 C C . ASP A 1 98 ? -24.231 -10.979 14.445 1.00 78.81 98 ASP A C 1
ATOM 772 O O . ASP A 1 98 ? -23.139 -11.408 14.069 1.00 78.81 98 ASP A O 1
ATOM 776 N N . LEU A 1 99 ? -24.424 -9.687 14.731 1.00 76.12 99 LEU A N 1
ATOM 777 C CA . LEU A 1 99 ? -23.386 -8.666 14.597 1.00 76.12 99 LEU A CA 1
ATOM 778 C C . LEU A 1 99 ? -22.296 -8.776 15.660 1.00 76.12 99 LEU A C 1
ATOM 780 O O . LEU A 1 99 ? -21.122 -8.610 15.340 1.00 76.12 99 LEU A O 1
ATOM 784 N N . SER A 1 100 ? -22.642 -9.060 16.917 1.00 74.25 100 SER A N 1
ATOM 785 C CA . SER A 1 100 ? -21.659 -9.057 18.008 1.00 74.25 100 SER A CA 1
ATOM 786 C C . SER A 1 100 ? -20.519 -10.059 17.800 1.00 74.25 100 SER A C 1
ATOM 788 O O . SER A 1 100 ? -19.415 -9.840 18.285 1.00 74.25 100 SER A O 1
ATOM 790 N N . HIS A 1 101 ? -20.766 -11.140 17.054 1.00 76.25 101 HIS A N 1
ATOM 791 C CA . HIS A 1 101 ? -19.739 -12.121 16.694 1.00 76.25 101 HIS A CA 1
ATOM 792 C C . HIS A 1 101 ? -18.865 -11.701 15.502 1.00 76.25 101 HIS A C 1
ATOM 794 O O . HIS A 1 101 ? -17.809 -12.294 15.289 1.00 76.25 101 HIS A O 1
ATOM 800 N N . GLN A 1 102 ? -19.297 -10.708 14.723 1.00 80.44 102 GLN A N 1
ATOM 801 C CA . GLN A 1 102 ? -18.595 -10.219 13.534 1.00 80.44 102 GLN A CA 1
ATOM 802 C C . GLN A 1 102 ? -17.857 -8.897 13.775 1.00 80.44 102 GLN A C 1
ATOM 804 O O . GLN A 1 102 ? -16.908 -8.589 13.054 1.00 80.44 102 GLN A O 1
ATOM 809 N N . LEU A 1 103 ? -18.278 -8.118 14.773 1.00 83.62 103 LEU A N 1
ATOM 810 C CA . LEU A 1 103 ? -17.660 -6.843 15.119 1.00 83.62 103 LEU A CA 1
ATOM 811 C C . LEU A 1 103 ? -16.379 -7.043 15.937 1.00 83.62 103 LEU A C 1
ATOM 813 O O . LEU A 1 103 ? -16.303 -7.893 16.825 1.00 83.62 103 LEU A O 1
ATOM 817 N N . SER A 1 104 ? -15.365 -6.225 15.652 1.00 86.88 104 SER A N 1
ATOM 818 C CA . SER A 1 104 ? -14.163 -6.150 16.479 1.00 86.88 104 SER A CA 1
ATOM 819 C C . SER A 1 104 ? -14.510 -5.545 17.848 1.00 86.88 104 SER A C 1
ATOM 821 O O . SER A 1 104 ? -15.196 -4.522 17.907 1.00 86.88 104 SER A O 1
ATOM 823 N N . PRO A 1 105 ? -14.040 -6.137 18.963 1.00 87.19 105 PRO A N 1
ATOM 824 C CA . PRO A 1 105 ? -14.280 -5.577 20.286 1.00 87.19 105 PRO A CA 1
ATOM 825 C C . PRO A 1 105 ? -13.530 -4.255 20.456 1.00 87.19 105 PRO A C 1
ATOM 827 O O . PRO A 1 105 ? -12.410 -4.094 19.949 1.00 87.19 105 PRO A O 1
ATOM 830 N N . GLU A 1 106 ? -14.145 -3.332 21.196 1.00 89.94 106 GLU A N 1
ATOM 831 C CA . GLU A 1 106 ? -13.521 -2.065 21.565 1.00 89.94 106 GLU A CA 1
ATOM 832 C C . GLU A 1 106 ? -12.239 -2.294 22.375 1.00 89.94 106 GLU A C 1
ATOM 834 O O . GLU A 1 106 ? -12.196 -3.112 23.299 1.00 89.94 106 GLU A O 1
ATOM 839 N N . ARG A 1 107 ? -11.175 -1.583 22.002 1.00 92.38 107 ARG A N 1
ATOM 840 C CA . ARG A 1 107 ? -9.854 -1.677 22.628 1.00 92.38 107 ARG A CA 1
ATOM 841 C C . ARG A 1 107 ? -9.007 -0.447 22.322 1.00 92.38 107 ARG A C 1
ATOM 843 O O . ARG A 1 107 ? -9.179 0.202 21.296 1.00 92.38 107 ARG A O 1
ATOM 850 N N . GLN A 1 108 ? -8.043 -0.186 23.197 1.00 94.75 108 GLN A N 1
ATOM 851 C CA . GLN A 1 108 ? -7.013 0.837 23.015 1.00 94.75 108 GLN A CA 1
ATOM 852 C C . GLN A 1 108 ? -5.702 0.171 22.602 1.00 94.75 108 GLN A C 1
ATOM 854 O O . GLN A 1 108 ? -5.255 -0.764 23.269 1.00 94.75 108 GLN A O 1
ATOM 859 N N . VAL A 1 109 ? -5.103 0.622 21.499 1.00 95.12 109 VAL A N 1
ATOM 860 C CA . VAL A 1 109 ? -3.891 0.010 20.932 1.00 95.12 109 VAL A CA 1
ATOM 861 C C . VAL A 1 109 ? -2.914 1.082 20.457 1.00 95.12 109 VAL A C 1
ATOM 863 O O . VAL A 1 109 ? -3.309 2.085 19.866 1.00 95.12 109 VAL A O 1
ATOM 866 N N . ASP A 1 110 ? -1.620 0.842 20.665 1.00 95.00 110 ASP A N 1
ATOM 867 C CA . ASP A 1 110 ? -0.558 1.636 20.052 1.00 95.00 110 ASP A CA 1
ATOM 868 C C . ASP A 1 110 ? -0.270 1.139 18.633 1.00 95.00 110 ASP A C 1
ATOM 870 O O . ASP A 1 110 ? 0.146 -0.004 18.416 1.00 95.00 110 ASP A O 1
ATOM 874 N N . ILE A 1 111 ? -0.452 2.016 17.650 1.00 95.44 111 ILE A N 1
ATOM 875 C CA . ILE A 1 111 ? -0.161 1.719 16.253 1.00 95.44 111 ILE A CA 1
ATOM 876 C C . ILE A 1 111 ? 1.255 2.196 15.916 1.00 95.44 111 ILE A C 1
ATOM 878 O O . ILE A 1 111 ? 1.547 3.389 16.032 1.00 95.44 111 ILE A O 1
ATOM 882 N N . PRO A 1 112 ? 2.164 1.306 15.476 1.00 94.19 112 PRO A N 1
ATOM 883 C CA . PRO A 1 112 ? 3.500 1.719 15.068 1.00 94.19 112 PRO A CA 1
ATOM 884 C C . PRO A 1 112 ? 3.457 2.481 13.740 1.00 94.19 112 PRO A C 1
ATOM 886 O O . PRO A 1 112 ? 2.527 2.329 12.950 1.00 94.19 112 PRO A O 1
ATOM 889 N N . ALA A 1 113 ? 4.508 3.248 13.453 1.00 93.12 113 ALA A N 1
ATOM 890 C CA . ALA A 1 113 ? 4.700 3.807 12.119 1.00 93.12 113 ALA A CA 1
ATOM 891 C C . ALA A 1 113 ? 4.922 2.689 11.091 1.00 93.12 113 ALA A C 1
ATOM 893 O O . ALA A 1 113 ? 5.587 1.688 11.375 1.00 93.12 113 ALA A O 1
ATOM 894 N N . MET A 1 114 ? 4.371 2.857 9.891 1.00 93.62 114 MET A N 1
ATOM 895 C CA . MET A 1 114 ? 4.352 1.823 8.858 1.00 93.62 114 MET A CA 1
ATOM 896 C C . MET A 1 114 ? 4.636 2.406 7.476 1.00 93.62 114 MET A C 1
ATOM 898 O O . MET A 1 114 ? 4.206 3.510 7.157 1.00 93.62 114 MET A O 1
ATOM 902 N N . LEU A 1 115 ? 5.303 1.623 6.626 1.00 93.00 115 LEU A N 1
ATOM 903 C CA . LEU A 1 115 ? 5.267 1.817 5.177 1.00 93.00 115 LEU A CA 1
ATOM 904 C C . LEU A 1 115 ? 4.171 0.918 4.612 1.00 93.00 115 LEU A C 1
ATOM 906 O O . LEU A 1 115 ? 4.233 -0.301 4.767 1.00 93.00 115 LEU A O 1
ATOM 910 N N . VAL A 1 116 ? 3.163 1.516 3.984 1.00 93.19 116 VAL A N 1
ATOM 911 C CA . VAL A 1 116 ? 1.949 0.816 3.550 1.00 93.19 116 VAL A CA 1
ATOM 912 C C . VAL A 1 116 ? 1.753 0.993 2.056 1.00 93.19 116 VAL A C 1
ATOM 914 O O . VAL A 1 116 ? 1.861 2.108 1.545 1.00 93.19 116 VAL A O 1
ATOM 917 N N . ALA A 1 117 ? 1.463 -0.099 1.350 1.00 92.25 117 ALA A N 1
ATOM 918 C CA . ALA A 1 117 ? 1.140 -0.044 -0.068 1.00 92.25 117 ALA A CA 1
ATOM 919 C C . ALA A 1 117 ? -0.080 0.861 -0.296 1.00 92.25 117 ALA A C 1
ATOM 921 O O . ALA A 1 117 ? -1.108 0.743 0.366 1.00 92.25 117 ALA A O 1
ATOM 922 N N . THR A 1 118 ? 0.036 1.776 -1.252 1.00 90.44 118 THR A N 1
ATOM 923 C CA . THR A 1 118 ? -1.008 2.773 -1.561 1.00 90.44 118 THR A CA 1
ATOM 924 C C . THR A 1 118 ? -2.196 2.190 -2.322 1.00 90.44 118 THR A C 1
ATOM 926 O O . THR A 1 118 ? -3.188 2.880 -2.560 1.00 90.44 118 THR A O 1
ATOM 929 N N . ARG A 1 119 ? -2.092 0.929 -2.747 1.00 87.38 119 ARG A N 1
ATOM 930 C CA . ARG A 1 119 ? -3.115 0.202 -3.491 1.00 87.38 119 ARG A CA 1
ATOM 931 C C . ARG A 1 119 ? -3.236 -1.207 -2.937 1.00 87.38 119 ARG A C 1
ATOM 933 O O . ARG A 1 119 ? -2.233 -1.846 -2.638 1.00 87.38 119 ARG A O 1
ATOM 940 N N . ALA A 1 120 ? -4.469 -1.690 -2.842 1.00 85.00 120 ALA A N 1
ATOM 941 C CA . ALA A 1 120 ? -4.725 -3.095 -2.573 1.00 85.00 120 ALA A CA 1
ATOM 942 C C . ALA A 1 120 ? -4.374 -3.918 -3.815 1.00 85.00 120 ALA A C 1
ATOM 944 O O . ALA A 1 120 ? -4.778 -3.560 -4.923 1.00 85.00 120 ALA A O 1
ATOM 945 N N . MET A 1 121 ? -3.651 -5.020 -3.622 1.00 83.44 121 MET A N 1
ATOM 946 C CA . MET A 1 121 ? -3.287 -5.947 -4.691 1.00 83.44 121 MET A CA 1
ATOM 947 C C . MET A 1 121 ? -3.850 -7.341 -4.410 1.00 83.44 121 MET A C 1
ATOM 949 O O . MET A 1 121 ? -3.968 -7.725 -3.242 1.00 83.44 121 MET A O 1
ATOM 953 N N . PRO A 1 122 ? -4.224 -8.107 -5.453 1.00 88.69 122 PRO A N 1
ATOM 954 C CA . PRO A 1 122 ? -4.654 -9.484 -5.275 1.00 88.69 122 PRO A CA 1
ATOM 955 C C . PRO A 1 122 ? -3.575 -10.306 -4.570 1.00 88.69 122 PRO A C 1
ATOM 957 O O . PRO A 1 122 ? -2.424 -10.334 -4.994 1.00 88.69 122 PRO A O 1
ATOM 960 N N . ALA A 1 123 ? -3.961 -11.036 -3.523 1.00 88.75 123 ALA A N 1
ATOM 961 C CA . ALA A 1 123 ? -3.040 -11.899 -2.779 1.00 88.75 123 ALA A CA 1
ATOM 962 C C . ALA A 1 123 ? -2.434 -13.022 -3.643 1.00 88.75 123 ALA A C 1
ATOM 964 O O . ALA A 1 123 ? -1.403 -13.587 -3.295 1.00 88.75 123 ALA A O 1
ATOM 965 N N . SER A 1 124 ? -3.072 -13.342 -4.771 1.00 91.94 124 SER A N 1
ATOM 966 C CA . SER A 1 124 ? -2.620 -14.314 -5.768 1.00 91.94 124 SER A CA 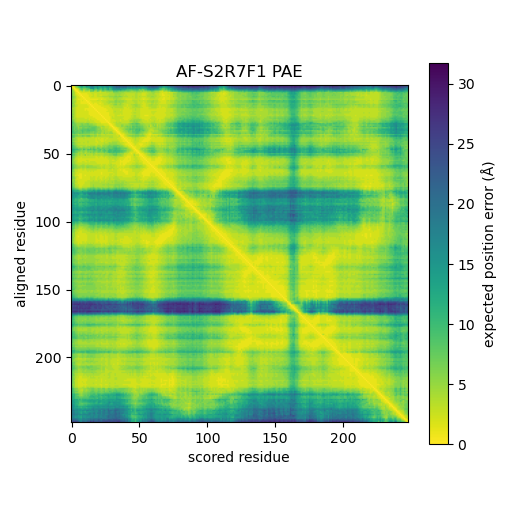1
ATOM 967 C C . SER A 1 124 ? -1.559 -13.765 -6.725 1.00 91.94 124 SER A C 1
ATOM 969 O O . SER A 1 124 ? -1.296 -14.381 -7.754 1.00 91.94 124 SER A O 1
ATOM 971 N N . GLU A 1 125 ? -0.994 -12.590 -6.464 1.00 92.25 125 GLU A N 1
ATOM 972 C CA . GLU A 1 125 ? -0.039 -11.955 -7.363 1.00 92.25 125 GLU A CA 1
ATOM 973 C C . GLU A 1 125 ? 1.253 -11.601 -6.649 1.00 92.25 125 GLU A C 1
ATOM 975 O O . GLU A 1 125 ? 1.264 -11.095 -5.531 1.00 92.25 125 GLU A O 1
ATOM 980 N N . GLU A 1 126 ? 2.360 -11.877 -7.328 1.00 92.94 126 GLU A N 1
ATOM 981 C CA . GLU A 1 126 ? 3.690 -11.473 -6.901 1.00 92.94 126 GLU A CA 1
ATOM 982 C C . GLU A 1 126 ? 4.188 -10.372 -7.828 1.00 92.94 126 GLU A C 1
ATOM 984 O O . GLU A 1 126 ? 4.320 -10.572 -9.041 1.00 92.94 126 GLU A O 1
ATOM 989 N N . ILE A 1 127 ? 4.455 -9.202 -7.259 1.00 92.56 127 ILE A N 1
ATOM 990 C CA . ILE A 1 127 ? 4.956 -8.056 -8.008 1.00 92.56 127 ILE A CA 1
ATOM 991 C C . ILE A 1 127 ? 6.456 -8.215 -8.187 1.00 92.56 127 ILE A C 1
ATOM 993 O O . ILE A 1 127 ? 7.212 -8.381 -7.234 1.00 92.56 127 ILE A O 1
ATOM 997 N N . LEU A 1 128 ? 6.881 -8.172 -9.445 1.00 93.12 128 LEU A N 1
ATOM 998 C CA . LEU A 1 128 ? 8.287 -8.291 -9.795 1.00 93.12 128 LEU A CA 1
ATOM 999 C C . LEU A 1 128 ? 8.943 -6.916 -9.883 1.00 93.12 128 LEU A C 1
ATOM 1001 O O . LEU A 1 128 ? 10.126 -6.787 -9.582 1.00 93.12 128 LEU A O 1
ATOM 1005 N N . GLY A 1 129 ? 8.210 -5.903 -10.345 1.00 93.12 129 GLY A N 1
ATOM 1006 C CA . GLY A 1 129 ? 8.762 -4.576 -10.589 1.00 93.12 129 GLY A CA 1
ATOM 1007 C C . GLY A 1 129 ? 7.984 -3.787 -11.634 1.00 93.12 129 GLY A C 1
ATOM 1008 O O . GLY A 1 129 ? 6.788 -3.998 -11.838 1.00 93.12 129 GLY A O 1
ATOM 1009 N N . ARG A 1 130 ? 8.667 -2.879 -12.334 1.00 94.50 130 ARG A N 1
ATOM 1010 C CA . ARG A 1 130 ? 8.085 -2.035 -13.386 1.00 94.50 130 ARG A CA 1
ATOM 1011 C C . ARG A 1 130 ? 8.909 -2.066 -14.661 1.00 94.50 130 ARG A C 1
ATOM 1013 O O . ARG A 1 130 ? 10.134 -2.091 -14.622 1.00 94.50 130 ARG A O 1
ATOM 1020 N N . VAL A 1 131 ? 8.225 -1.995 -15.797 1.00 94.81 131 VAL A N 1
ATOM 1021 C CA . VAL A 1 131 ? 8.833 -1.870 -17.125 1.00 94.81 131 VAL A CA 1
ATOM 1022 C C . VAL A 1 131 ? 8.450 -0.533 -17.751 1.00 94.81 131 VAL A C 1
ATOM 1024 O O . VAL A 1 131 ? 7.289 -0.121 -17.705 1.00 94.81 131 VAL A O 1
ATOM 1027 N N . SER A 1 132 ? 9.438 0.163 -18.313 1.00 92.62 132 SER A N 1
ATOM 1028 C CA . SER A 1 132 ? 9.216 1.394 -19.072 1.00 92.62 132 SER A CA 1
ATOM 1029 C C . SER A 1 132 ? 8.602 1.084 -20.434 1.00 92.62 132 SER A C 1
ATOM 1031 O O . SER A 1 132 ? 9.100 0.232 -21.169 1.00 92.62 132 SER A O 1
ATOM 1033 N N . LEU A 1 133 ? 7.556 1.820 -20.796 1.00 90.25 133 LEU A N 1
ATOM 1034 C CA . LEU A 1 133 ? 6.908 1.717 -22.101 1.00 90.25 133 LEU A CA 1
ATOM 1035 C C . LEU A 1 133 ? 7.772 2.266 -23.236 1.00 90.25 133 LEU A C 1
ATOM 1037 O O . LEU A 1 133 ? 7.732 1.739 -24.346 1.00 90.25 133 LEU A O 1
ATOM 1041 N N . THR A 1 134 ? 8.592 3.273 -22.935 1.00 87.19 134 THR A N 1
ATOM 1042 C CA . THR A 1 134 ? 9.481 3.920 -23.904 1.00 87.19 134 THR A CA 1
ATOM 1043 C C . THR A 1 134 ? 10.774 3.134 -24.088 1.00 87.19 134 THR A C 1
ATOM 1045 O O . THR A 1 134 ? 11.131 2.791 -25.207 1.00 87.19 134 THR A O 1
ATOM 1048 N N . THR A 1 135 ? 11.488 2.827 -23.000 1.00 89.75 135 THR A N 1
ATOM 1049 C CA . THR A 1 135 ? 12.837 2.235 -23.096 1.00 89.75 135 THR A CA 1
ATOM 1050 C C . THR A 1 135 ? 12.843 0.713 -23.015 1.00 89.75 135 THR A C 1
ATOM 1052 O O . THR A 1 135 ? 13.872 0.094 -23.270 1.00 89.75 135 THR A O 1
ATOM 1055 N N . ARG A 1 136 ? 11.723 0.095 -22.613 1.00 92.00 136 ARG A N 1
ATOM 1056 C CA . ARG A 1 136 ? 11.606 -1.347 -22.314 1.00 92.00 136 ARG A CA 1
ATOM 1057 C C . ARG A 1 136 ? 12.557 -1.842 -21.217 1.00 92.00 136 ARG A C 1
ATOM 1059 O O . ARG A 1 136 ? 12.702 -3.048 -21.012 1.00 92.00 136 ARG A O 1
ATOM 1066 N N . ILE A 1 137 ? 13.172 -0.922 -20.473 1.00 92.31 137 ILE A N 1
ATOM 1067 C CA . ILE A 1 137 ? 14.010 -1.236 -19.318 1.00 92.31 137 ILE A CA 1
ATOM 1068 C C . ILE A 1 137 ? 13.104 -1.620 -18.149 1.00 92.31 137 ILE A C 1
ATOM 1070 O O . ILE A 1 137 ? 12.129 -0.928 -17.843 1.00 92.31 137 ILE A O 1
ATOM 1074 N N . PHE A 1 138 ? 13.446 -2.732 -17.506 1.00 93.62 138 PHE A N 1
ATOM 1075 C CA . PHE A 1 138 ? 12.796 -3.223 -16.299 1.00 93.62 138 PHE A CA 1
ATOM 1076 C C . PHE A 1 138 ? 13.590 -2.814 -15.055 1.00 93.62 138 PHE A C 1
ATOM 1078 O O . PHE A 1 138 ? 14.820 -2.852 -15.077 1.00 93.62 138 PHE A O 1
ATOM 1085 N N . LYS A 1 139 ? 12.879 -2.466 -13.981 1.00 90.69 139 LYS A N 1
ATOM 1086 C CA . LYS A 1 139 ? 13.414 -2.223 -12.638 1.00 90.69 139 LYS A CA 1
ATOM 1087 C C . LYS A 1 139 ? 12.653 -3.070 -11.623 1.00 90.69 139 LYS A C 1
ATOM 1089 O O . LYS A 1 139 ? 11.422 -3.058 -11.632 1.00 90.69 139 LYS A O 1
ATOM 1094 N N . GLY A 1 140 ? 13.376 -3.778 -10.759 1.00 89.88 140 GLY A N 1
ATOM 1095 C CA . GLY A 1 140 ? 12.813 -4.633 -9.712 1.00 89.88 140 GLY A CA 1
ATOM 1096 C C . GLY A 1 140 ? 13.574 -5.952 -9.581 1.00 89.88 140 GLY A C 1
ATOM 1097 O O . GLY A 1 140 ? 14.783 -6.010 -9.797 1.00 89.88 140 GLY A O 1
ATOM 1098 N N . ASN A 1 141 ? 12.867 -7.033 -9.259 1.00 89.56 141 ASN A N 1
ATOM 1099 C CA . ASN A 1 141 ? 13.427 -8.372 -9.112 1.00 89.56 141 ASN A CA 1
ATOM 1100 C C . ASN A 1 141 ? 13.851 -8.959 -10.474 1.00 89.56 141 ASN A C 1
ATOM 1102 O O . ASN A 1 141 ? 13.095 -9.670 -11.141 1.00 89.56 141 ASN A O 1
ATOM 1106 N N . HIS A 1 142 ? 15.083 -8.657 -10.893 1.00 89.44 142 HIS A N 1
ATOM 1107 C CA . HIS A 1 142 ? 15.643 -9.108 -12.171 1.00 89.44 142 HIS A CA 1
ATOM 1108 C C . HIS A 1 142 ? 15.734 -10.635 -12.289 1.00 89.44 142 HIS A C 1
ATOM 1110 O O . HIS A 1 142 ? 15.568 -11.159 -13.391 1.00 89.44 142 HIS A O 1
ATOM 1116 N N . MET A 1 143 ? 15.964 -11.347 -11.179 1.00 88.81 143 MET A N 1
ATOM 1117 C CA . MET A 1 143 ? 16.053 -12.810 -11.187 1.00 88.81 143 MET A CA 1
ATOM 1118 C C . MET A 1 143 ? 14.711 -13.441 -11.564 1.00 88.81 143 MET A C 1
ATOM 1120 O O . MET A 1 143 ? 14.655 -14.263 -12.475 1.00 88.81 143 MET A O 1
ATOM 1124 N N . ALA A 1 144 ? 13.623 -13.012 -10.920 1.00 90.06 144 ALA A N 1
ATOM 1125 C CA . ALA A 1 144 ? 12.283 -13.486 -11.259 1.00 90.06 144 ALA A CA 1
ATOM 1126 C C . ALA A 1 144 ? 11.832 -12.991 -12.645 1.00 90.06 144 ALA A C 1
ATOM 1128 O O . ALA A 1 144 ? 11.224 -13.739 -13.411 1.00 90.06 144 ALA A O 1
ATOM 1129 N N . TYR A 1 145 ? 12.178 -11.750 -13.007 1.00 94.44 145 TYR A N 1
ATOM 1130 C CA . TYR A 1 145 ? 11.825 -11.173 -14.304 1.00 94.44 145 TYR A CA 1
ATOM 1131 C C . TYR A 1 145 ? 12.470 -11.902 -15.488 1.00 94.44 145 TYR A C 1
ATOM 1133 O O . TYR A 1 145 ? 11.840 -12.031 -16.537 1.00 94.44 145 TYR A O 1
ATOM 1141 N N . ALA A 1 146 ? 13.696 -12.415 -15.340 1.00 94.81 146 ALA A N 1
ATOM 1142 C CA . ALA A 1 146 ? 14.403 -13.115 -16.414 1.00 94.81 146 ALA A CA 1
ATOM 1143 C C . ALA A 1 146 ? 13.585 -14.279 -17.004 1.00 94.81 146 ALA A C 1
ATOM 1145 O O . ALA A 1 146 ? 13.572 -14.455 -18.222 1.00 94.81 146 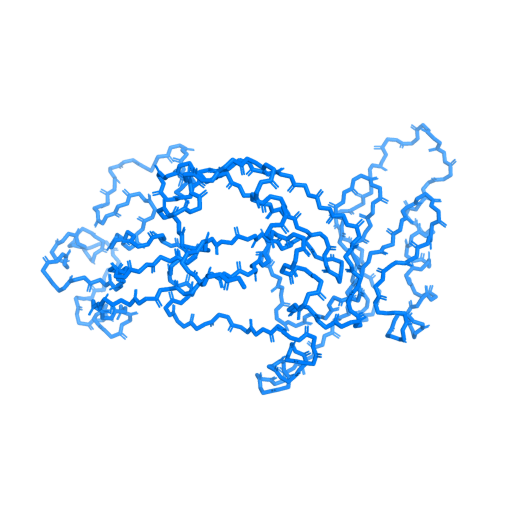ALA A O 1
ATOM 1146 N N . ALA A 1 147 ? 12.839 -15.006 -16.164 1.00 95.31 147 ALA A N 1
ATOM 1147 C CA . ALA A 1 147 ? 11.999 -16.130 -16.581 1.00 95.31 147 ALA A CA 1
ATOM 1148 C C . ALA A 1 147 ? 10.774 -15.712 -17.419 1.00 95.31 147 ALA A C 1
ATOM 1150 O O . ALA A 1 147 ? 10.274 -16.500 -18.219 1.00 95.31 147 ALA A O 1
ATOM 1151 N N . VAL A 1 148 ? 10.291 -14.476 -17.258 1.00 96.50 148 VAL A N 1
ATOM 1152 C CA . VAL A 1 148 ? 9.061 -13.979 -17.904 1.00 96.50 148 VAL A CA 1
ATOM 1153 C C . VAL A 1 148 ? 9.302 -12.860 -18.918 1.00 96.50 148 VAL A C 1
ATOM 1155 O O . VAL A 1 148 ? 8.378 -12.461 -19.627 1.00 96.50 148 VAL A O 1
ATOM 1158 N N . ARG A 1 149 ? 10.544 -12.375 -19.047 1.00 96.62 149 ARG A N 1
ATOM 1159 C CA . ARG A 1 149 ? 10.927 -11.234 -19.894 1.00 96.62 149 ARG A CA 1
ATOM 1160 C C . ARG A 1 149 ? 10.396 -11.336 -21.321 1.00 96.62 149 ARG A C 1
ATOM 1162 O O . ARG A 1 149 ? 9.856 -10.362 -21.835 1.00 96.62 149 ARG A O 1
ATOM 1169 N N . ALA A 1 150 ? 10.538 -12.497 -21.960 1.00 95.38 150 ALA A N 1
ATOM 1170 C CA . ALA A 1 150 ? 10.090 -12.691 -23.339 1.00 95.38 150 ALA A CA 1
ATOM 1171 C C . ALA A 1 150 ? 8.570 -12.497 -23.487 1.00 95.38 150 ALA A C 1
ATOM 1173 O O . ALA A 1 150 ? 8.122 -11.850 -24.429 1.00 95.38 150 ALA A O 1
ATOM 1174 N N . GLN A 1 151 ? 7.784 -12.993 -22.525 1.00 95.38 151 GLN A N 1
ATOM 1175 C CA . GLN A 1 151 ? 6.326 -12.841 -22.526 1.00 95.38 151 GLN A CA 1
ATOM 1176 C C . GLN A 1 151 ? 5.913 -11.385 -22.286 1.00 95.38 151 GLN A C 1
ATOM 1178 O O . GLN A 1 151 ? 5.015 -10.882 -22.956 1.00 95.38 151 GLN A O 1
ATOM 1183 N N . VAL A 1 152 ? 6.598 -10.690 -21.371 1.00 95.88 152 VAL A N 1
ATOM 1184 C CA . VAL A 1 152 ? 6.356 -9.266 -21.096 1.00 95.88 152 VAL A CA 1
ATOM 1185 C C . VAL A 1 152 ? 6.619 -8.419 -22.338 1.00 95.88 152 VAL A C 1
ATOM 1187 O O . VAL A 1 152 ? 5.770 -7.615 -22.715 1.00 95.88 152 VAL A O 1
ATOM 1190 N N . LEU A 1 153 ? 7.762 -8.609 -23.004 1.00 94.88 153 LEU A N 1
ATOM 1191 C CA . LEU A 1 153 ? 8.089 -7.854 -24.217 1.00 94.88 153 LEU A CA 1
ATOM 1192 C C . LEU A 1 153 ? 7.098 -8.148 -25.347 1.00 94.88 153 LEU A C 1
ATOM 1194 O O . LEU A 1 153 ? 6.593 -7.208 -25.950 1.00 94.88 153 LEU A O 1
ATOM 1198 N N . ALA A 1 154 ? 6.724 -9.416 -25.549 1.00 93.12 154 ALA A N 1
ATOM 1199 C CA . ALA A 1 154 ? 5.722 -9.788 -26.545 1.00 93.12 154 ALA A CA 1
ATOM 1200 C C . ALA A 1 154 ? 4.349 -9.139 -26.284 1.00 93.12 154 ALA A C 1
ATOM 1202 O O . ALA A 1 154 ? 3.688 -8.711 -27.229 1.00 93.12 154 ALA A O 1
ATOM 1203 N N . LEU A 1 155 ? 3.916 -9.032 -25.021 1.00 93.00 155 LEU A N 1
ATOM 1204 C CA . LEU A 1 155 ? 2.693 -8.304 -24.661 1.00 93.00 155 LEU A CA 1
ATOM 1205 C C . LEU A 1 155 ? 2.792 -6.818 -25.007 1.00 93.00 155 LEU A C 1
ATOM 1207 O O . LEU A 1 155 ? 1.868 -6.258 -25.593 1.00 93.00 155 LEU A O 1
ATOM 1211 N N . LEU A 1 156 ? 3.912 -6.184 -24.666 1.00 91.31 156 LEU A N 1
ATOM 1212 C CA . LEU A 1 156 ? 4.121 -4.772 -24.966 1.00 91.31 156 LEU A CA 1
ATOM 1213 C C . LEU A 1 156 ? 4.233 -4.506 -26.472 1.00 91.31 156 LEU A C 1
ATOM 1215 O O . LEU A 1 156 ? 3.792 -3.458 -26.919 1.00 91.31 156 LEU A O 1
ATOM 1219 N N . ASP A 1 157 ? 4.780 -5.430 -27.260 1.00 88.25 157 ASP A N 1
ATOM 1220 C CA . ASP A 1 157 ? 4.915 -5.269 -28.714 1.00 88.25 157 ASP A CA 1
ATOM 1221 C C . ASP A 1 157 ? 3.585 -5.450 -29.451 1.00 88.25 157 ASP A C 1
ATOM 1223 O O . ASP A 1 157 ? 3.326 -4.750 -30.423 1.00 88.25 157 ASP A O 1
ATOM 1227 N N . ARG A 1 158 ? 2.696 -6.325 -28.962 1.00 84.12 158 ARG A N 1
ATOM 1228 C CA . ARG A 1 158 ? 1.343 -6.490 -29.527 1.00 84.12 158 ARG A CA 1
ATOM 1229 C C . ARG A 1 158 ? 0.460 -5.257 -29.348 1.00 84.12 158 ARG A C 1
ATOM 1231 O O . ARG A 1 158 ? -0.415 -5.014 -30.170 1.00 84.12 158 ARG A O 1
ATOM 1238 N N . HIS A 1 159 ? 0.654 -4.531 -28.250 1.00 77.94 159 HIS A N 1
ATOM 1239 C CA . HIS A 1 159 ? -0.164 -3.373 -27.881 1.00 77.94 159 HIS A CA 1
ATOM 1240 C C . HIS A 1 159 ? 0.558 -2.035 -28.067 1.00 77.94 159 HIS A C 1
ATOM 1242 O O . HIS A 1 159 ? -0.061 -0.980 -27.943 1.00 77.94 159 HIS A O 1
ATOM 1248 N N . GLY A 1 160 ? 1.855 -2.071 -28.362 1.00 66.75 160 GLY A N 1
ATOM 1249 C CA . GLY A 1 160 ? 2.652 -0.903 -28.679 1.00 66.75 160 GLY A CA 1
ATOM 1250 C C . GLY A 1 160 ? 2.421 -0.501 -30.121 1.00 66.75 160 GLY A C 1
ATOM 1251 O O . GLY A 1 160 ? 2.883 -1.170 -31.039 1.00 66.75 160 GLY A O 1
ATOM 1252 N N . SER A 1 161 ? 1.729 0.613 -30.321 1.00 61.34 161 SER A N 1
ATOM 1253 C CA . SER A 1 161 ? 1.735 1.274 -31.618 1.00 61.34 161 SER A CA 1
ATOM 1254 C C . SER A 1 161 ? 3.086 1.959 -31.835 1.00 61.34 161 SER A C 1
ATOM 1256 O O . SER A 1 161 ? 3.586 2.654 -30.949 1.00 61.34 161 SER A O 1
ATOM 1258 N N . LEU A 1 162 ? 3.681 1.761 -33.012 1.00 56.84 162 LEU A N 1
ATOM 1259 C CA . LEU A 1 162 ? 4.827 2.548 -33.485 1.00 56.84 162 LEU A CA 1
ATOM 1260 C C . LEU A 1 162 ? 4.391 3.918 -34.032 1.00 56.84 162 LEU A C 1
ATOM 1262 O O . LEU A 1 162 ? 5.246 4.742 -34.347 1.00 56.84 162 LEU A O 1
ATOM 1266 N N . ASP A 1 163 ? 3.082 4.149 -34.164 1.00 56.44 163 ASP A N 1
ATOM 1267 C CA . ASP A 1 163 ? 2.518 5.393 -34.669 1.00 56.44 163 ASP A CA 1
ATOM 1268 C C . ASP A 1 163 ? 2.333 6.404 -33.518 1.00 56.44 163 ASP A C 1
ATOM 1270 O O . ASP A 1 163 ? 1.465 6.203 -32.659 1.00 56.44 163 ASP A O 1
ATOM 1274 N N . PRO A 1 164 ? 3.110 7.505 -33.487 1.00 53.72 164 PRO A N 1
ATOM 1275 C CA . PRO A 1 164 ? 2.995 8.545 -32.466 1.00 53.72 164 PRO A CA 1
ATOM 1276 C C . PRO A 1 164 ? 1.650 9.294 -32.491 1.00 53.72 164 PRO A C 1
ATOM 1278 O O . PRO A 1 164 ? 1.380 10.062 -31.567 1.00 53.72 164 PRO A O 1
ATOM 1281 N N . PHE A 1 165 ? 0.802 9.077 -33.505 1.00 55.41 165 PHE A N 1
ATOM 1282 C CA . PHE A 1 165 ? -0.519 9.696 -33.643 1.00 55.41 165 PHE A CA 1
ATOM 1283 C C . PHE A 1 165 ? -1.688 8.744 -33.349 1.00 55.41 165 PHE A C 1
ATOM 1285 O O . PHE A 1 165 ? -2.839 9.188 -33.324 1.00 55.41 165 PHE A O 1
ATOM 1292 N N . SER A 1 166 ? -1.437 7.453 -33.085 1.00 59.62 166 SER A N 1
ATOM 1293 C CA . SER A 1 166 ? -2.516 6.527 -32.731 1.00 59.62 166 SER A CA 1
ATOM 1294 C C . SER A 1 166 ? -3.045 6.845 -31.327 1.00 59.62 166 SER A C 1
ATOM 1296 O O . SER A 1 166 ? -2.329 6.715 -30.336 1.00 59.62 166 SER A O 1
ATOM 1298 N N . GLN A 1 167 ? -4.311 7.252 -31.233 1.00 52.81 167 GLN A N 1
ATOM 1299 C CA . GLN A 1 167 ? -4.960 7.665 -29.979 1.00 52.81 167 GLN A CA 1
ATOM 1300 C C . GLN A 1 167 ? -5.381 6.500 -29.065 1.00 52.81 167 GLN A C 1
ATOM 1302 O O . GLN A 1 167 ? -5.993 6.724 -28.020 1.00 52.81 167 GLN A O 1
ATOM 1307 N N . SER A 1 168 ? -5.087 5.249 -29.423 1.00 61.66 168 SER A N 1
ATOM 1308 C CA . SER A 1 168 ? -5.374 4.112 -28.551 1.00 61.66 168 SER A CA 1
ATOM 1309 C C . SER A 1 168 ? -4.381 4.102 -27.390 1.00 61.66 168 SER A C 1
ATOM 1311 O O . SE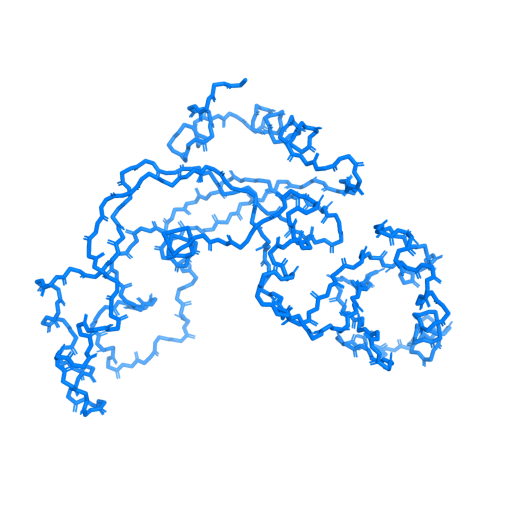R A 1 168 ? -3.239 3.667 -27.534 1.00 61.66 168 SER A O 1
ATOM 1313 N N . GLY A 1 169 ? -4.818 4.613 -26.238 1.00 74.50 169 GLY A N 1
ATOM 1314 C CA . GLY A 1 169 ? -4.066 4.517 -24.993 1.00 74.50 169 GLY A CA 1
ATOM 1315 C C . GLY A 1 169 ? -3.736 3.066 -24.635 1.00 74.50 169 GLY A C 1
ATOM 1316 O O . GLY A 1 169 ? -4.408 2.122 -25.057 1.00 74.50 169 GLY A O 1
ATOM 1317 N N . TRP A 1 170 ? -2.691 2.887 -23.831 1.00 85.50 170 TRP A N 1
ATOM 1318 C CA . TRP A 1 170 ? -2.310 1.574 -23.321 1.00 85.50 170 TRP A CA 1
ATOM 1319 C C . TRP A 1 170 ? -3.452 0.951 -22.501 1.00 85.50 170 TRP A C 1
ATOM 1321 O O . TRP A 1 170 ? -4.020 1.643 -21.649 1.00 85.50 170 TRP A O 1
ATOM 1331 N N . PRO A 1 171 ? -3.787 -0.337 -22.708 1.00 90.19 171 PRO A N 1
ATOM 1332 C CA . PRO A 1 171 ? -4.816 -1.003 -21.915 1.00 90.19 171 PRO A CA 1
ATOM 1333 C C . PRO A 1 171 ? -4.519 -0.958 -20.412 1.00 90.19 171 PRO A C 1
ATOM 1335 O O . PRO A 1 171 ? -3.374 -1.018 -19.981 1.00 90.19 171 PRO A O 1
ATOM 1338 N N . ALA A 1 172 ? -5.552 -0.908 -19.572 1.00 91.25 172 ALA A N 1
ATOM 1339 C CA . ALA A 1 172 ? -5.339 -0.902 -18.123 1.00 91.25 172 ALA A CA 1
ATOM 1340 C C . ALA A 1 172 ? -4.654 -2.191 -17.626 1.00 91.25 172 ALA A C 1
ATOM 1342 O O . ALA A 1 172 ? -3.938 -2.180 -16.621 1.00 91.25 172 ALA A O 1
ATOM 1343 N N . THR A 1 173 ? -4.877 -3.315 -18.312 1.00 93.88 173 THR A N 1
ATOM 1344 C CA . THR A 1 173 ? -4.302 -4.616 -17.965 1.00 93.88 173 THR A CA 1
ATOM 1345 C C . THR A 1 173 ? -4.009 -5.437 -19.217 1.00 93.88 173 THR A C 1
ATOM 1347 O O . THR A 1 173 ? -4.834 -5.492 -20.126 1.00 93.88 173 THR A O 1
ATOM 1350 N N . LEU A 1 174 ? -2.852 -6.099 -19.240 1.00 94.38 174 LEU A N 1
ATOM 1351 C CA . LEU A 1 174 ? -2.455 -7.077 -20.256 1.00 94.38 174 LEU A CA 1
ATOM 1352 C C . LEU A 1 174 ? -2.094 -8.393 -19.570 1.00 94.38 174 LEU A C 1
ATOM 1354 O O . LEU A 1 174 ? -1.481 -8.379 -18.504 1.00 94.38 174 LEU A O 1
ATOM 1358 N N . THR A 1 175 ? -2.441 -9.528 -20.172 1.00 95.12 175 THR A N 1
ATOM 1359 C CA . THR A 1 175 ? -2.180 -10.848 -19.579 1.00 95.12 175 THR A CA 1
ATOM 1360 C C . THR A 1 175 ? -1.675 -11.851 -20.609 1.00 95.12 175 THR A C 1
ATOM 1362 O O . THR A 1 175 ? -2.073 -11.828 -21.772 1.00 95.12 175 THR A O 1
ATOM 1365 N N . SER A 1 176 ? -0.773 -12.734 -20.181 1.00 94.00 176 SER A N 1
ATOM 1366 C CA . SER A 1 176 ? -0.289 -13.875 -20.965 1.00 94.00 176 SER A CA 1
ATOM 1367 C C . SER A 1 176 ? 0.150 -14.986 -20.019 1.00 94.00 176 SER A C 1
ATOM 1369 O O . SER A 1 176 ? 1.160 -14.847 -19.331 1.00 94.00 176 SER A O 1
ATOM 1371 N N . GLY A 1 177 ? -0.591 -16.096 -19.985 1.00 92.81 177 GLY A N 1
ATOM 1372 C CA . GLY A 1 177 ? -0.315 -17.190 -19.054 1.00 92.81 177 GLY A CA 1
ATOM 1373 C C . GLY A 1 177 ? -0.340 -16.698 -17.606 1.00 92.81 177 GLY A C 1
ATOM 1374 O O . GLY A 1 177 ? -1.333 -16.128 -17.162 1.00 92.81 177 GLY A O 1
ATOM 1375 N N . SER A 1 178 ? 0.764 -16.881 -16.880 1.00 94.38 178 SER A N 1
ATOM 1376 C CA . SER A 1 178 ? 0.907 -16.382 -15.509 1.00 94.38 178 SER A CA 1
ATOM 1377 C C . SER A 1 178 ? 1.317 -14.909 -15.427 1.00 94.38 178 SER A C 1
ATOM 1379 O O . SER A 1 178 ? 1.360 -14.379 -14.327 1.00 94.38 178 SER A O 1
ATOM 1381 N N . VAL A 1 179 ? 1.667 -14.243 -16.530 1.00 97.19 179 VAL A N 1
ATOM 1382 C CA . VAL A 1 179 ? 2.145 -12.851 -16.522 1.00 97.19 179 VAL A CA 1
ATOM 1383 C C . VAL A 1 179 ? 0.971 -11.886 -16.583 1.00 97.19 179 VAL A C 1
ATOM 1385 O O . VAL A 1 179 ? 0.112 -11.999 -17.458 1.00 97.19 179 VAL A O 1
ATOM 1388 N N . ILE A 1 180 ? 0.980 -10.897 -15.690 1.00 96.75 180 ILE A N 1
ATOM 1389 C CA . ILE A 1 180 ? -0.023 -9.837 -15.618 1.00 96.75 180 ILE A CA 1
ATOM 1390 C C . ILE A 1 180 ? 0.697 -8.486 -15.587 1.00 96.75 180 ILE A C 1
ATOM 1392 O O . ILE A 1 180 ? 1.541 -8.232 -14.722 1.00 96.75 180 ILE A O 1
ATOM 1396 N N . LEU A 1 181 ? 0.358 -7.611 -16.533 1.00 95.81 181 LEU A N 1
ATOM 1397 C CA . LEU A 1 181 ? 0.834 -6.234 -16.596 1.00 95.81 181 LEU A CA 1
ATOM 1398 C C . LEU A 1 181 ? -0.307 -5.288 -16.241 1.00 95.81 181 LEU A C 1
ATOM 1400 O O . LEU A 1 181 ? -1.352 -5.337 -16.885 1.00 95.81 181 LEU A O 1
ATOM 1404 N N . ARG A 1 182 ? -0.097 -4.386 -15.279 1.00 93.94 182 ARG A N 1
ATOM 1405 C CA . ARG A 1 182 ? -1.050 -3.307 -14.963 1.00 93.94 182 ARG A CA 1
ATOM 1406 C C . ARG A 1 182 ? -0.477 -1.941 -15.251 1.00 93.94 182 ARG A C 1
ATOM 1408 O O . ARG A 1 182 ? 0.659 -1.658 -14.870 1.00 93.94 182 ARG A O 1
ATOM 1415 N N . LEU A 1 183 ? -1.258 -1.097 -15.917 1.00 92.31 183 LEU A N 1
ATOM 1416 C CA . LEU A 1 183 ? -0.823 0.253 -16.237 1.00 92.31 183 LEU A CA 1
ATOM 1417 C C . LEU A 1 183 ? -0.654 1.039 -14.929 1.00 92.31 183 LEU A C 1
ATOM 1419 O O . LEU A 1 183 ? -1.616 1.312 -14.212 1.00 92.31 183 LEU A O 1
ATOM 1423 N N . ALA A 1 184 ? 0.593 1.365 -14.596 1.00 88.94 184 ALA A N 1
ATOM 1424 C CA . ALA A 1 184 ? 0.942 2.055 -13.357 1.00 88.94 184 ALA A CA 1
ATOM 1425 C C . ALA A 1 184 ? 1.002 3.575 -13.560 1.00 88.94 184 ALA A C 1
ATOM 1427 O O . ALA A 1 184 ? 0.709 4.342 -12.645 1.00 88.94 184 ALA A O 1
ATOM 1428 N N . SER A 1 185 ? 1.383 4.010 -14.762 1.00 87.44 185 SER A N 1
ATOM 1429 C CA . SER A 1 185 ? 1.332 5.399 -15.218 1.00 87.44 185 SER A CA 1
ATOM 1430 C C . SER A 1 185 ? 1.324 5.451 -16.745 1.00 87.44 185 SER A C 1
ATOM 1432 O O . SER A 1 185 ? 1.469 4.420 -17.398 1.00 87.44 185 SER A O 1
ATOM 1434 N N . ALA A 1 186 ? 1.257 6.651 -17.326 1.00 86.31 186 ALA A N 1
ATOM 1435 C CA . ALA A 1 186 ? 1.359 6.853 -18.775 1.00 86.31 186 ALA A CA 1
ATOM 1436 C C . ALA A 1 186 ? 2.648 6.282 -19.410 1.00 86.31 186 ALA A C 1
ATOM 1438 O O . ALA A 1 186 ? 2.718 6.118 -20.624 1.00 86.31 186 ALA A O 1
ATOM 1439 N N . HIS A 1 187 ? 3.672 5.975 -18.605 1.00 89.44 187 HIS A N 1
ATOM 1440 C CA . HIS A 1 187 ? 4.987 5.552 -19.093 1.00 89.44 187 HIS A CA 1
ATOM 1441 C C . HIS A 1 187 ? 5.428 4.178 -18.589 1.00 89.44 187 HIS A C 1
ATOM 1443 O O . HIS A 1 187 ? 6.517 3.732 -18.949 1.00 89.44 187 HIS A O 1
ATOM 1449 N N . HIS A 1 188 ? 4.648 3.517 -17.728 1.00 92.06 188 HIS A N 1
ATOM 1450 C CA . HIS A 1 188 ? 5.083 2.270 -17.105 1.00 92.06 188 HIS A CA 1
ATOM 1451 C C . HIS A 1 188 ? 3.943 1.287 -16.887 1.00 92.06 188 HIS A C 1
ATOM 1453 O O . HIS A 1 188 ? 2.871 1.654 -16.402 1.00 92.06 188 HIS A O 1
ATOM 1459 N N . TYR A 1 189 ? 4.262 0.015 -17.100 1.00 95.06 189 TYR A N 1
ATOM 1460 C CA . TYR A 1 189 ? 3.508 -1.093 -16.532 1.00 95.06 189 TYR A CA 1
ATOM 1461 C C . TYR A 1 189 ? 4.197 -1.612 -15.275 1.00 95.06 189 TYR A C 1
ATOM 1463 O O . TYR A 1 189 ? 5.425 -1.701 -15.216 1.00 95.06 189 TYR A O 1
ATOM 1471 N N . GLN A 1 190 ? 3.399 -1.983 -14.282 1.00 95.06 190 GLN A N 1
ATOM 1472 C CA . GLN A 1 190 ? 3.814 -2.889 -13.222 1.00 95.06 190 GLN A CA 1
ATOM 1473 C C . GLN A 1 190 ? 3.738 -4.320 -13.751 1.00 95.06 190 GLN A C 1
ATOM 1475 O O . GLN A 1 190 ? 2.759 -4.690 -14.400 1.00 95.06 190 GLN A O 1
ATOM 1480 N N . VAL A 1 191 ? 4.782 -5.102 -13.494 1.00 96.25 191 VAL A N 1
ATOM 1481 C CA . VAL A 1 191 ? 4.897 -6.502 -13.898 1.00 96.25 191 VAL A CA 1
ATOM 1482 C C . VAL A 1 191 ? 4.639 -7.373 -12.681 1.00 96.25 191 VAL A C 1
ATOM 1484 O O . VAL A 1 191 ? 5.308 -7.229 -11.657 1.00 96.25 191 VAL A O 1
ATOM 1487 N N . SER A 1 192 ? 3.704 -8.302 -12.817 1.00 95.81 192 SER A N 1
ATOM 1488 C CA . SER A 1 192 ? 3.364 -9.274 -11.784 1.00 95.81 192 SER A CA 1
ATOM 1489 C C . SER A 1 192 ? 3.192 -10.663 -12.384 1.00 95.81 192 SER A C 1
ATOM 1491 O O . SER A 1 192 ? 2.984 -10.812 -13.594 1.00 95.81 192 SER A O 1
ATOM 1493 N N . ILE A 1 193 ? 3.301 -11.680 -11.535 1.00 96.25 193 ILE A N 1
ATOM 1494 C CA . ILE A 1 193 ? 2.981 -13.059 -11.892 1.00 96.25 193 ILE A CA 1
ATOM 1495 C C . ILE A 1 193 ? 1.883 -13.611 -10.989 1.00 96.25 193 ILE A C 1
ATOM 1497 O O . ILE A 1 193 ? 1.881 -13.379 -9.783 1.00 96.25 193 ILE A O 1
ATOM 1501 N N . SER A 1 194 ? 0.963 -14.362 -11.585 1.00 95.50 194 SER A N 1
ATOM 1502 C CA . SER A 1 194 ? -0.069 -15.098 -10.871 1.00 95.50 194 SER A CA 1
ATOM 1503 C C . SER A 1 194 ? 0.530 -16.300 -10.146 1.00 95.50 194 SER A C 1
ATOM 1505 O O . SER A 1 194 ? 1.382 -17.022 -10.675 1.00 95.50 194 SER A O 1
ATOM 1507 N N . LYS A 1 195 ? 0.069 -16.501 -8.918 1.00 94.06 195 LYS A N 1
ATOM 1508 C CA . LYS A 1 195 ? 0.515 -17.513 -7.973 1.00 94.06 195 LYS A CA 1
ATOM 1509 C C . LYS A 1 195 ? -0.684 -18.038 -7.201 1.00 94.06 195 LYS A C 1
ATOM 1511 O O . LYS A 1 195 ? -1.602 -17.295 -6.864 1.00 94.06 195 LYS A O 1
ATOM 1516 N N . ASN A 1 196 ? -0.640 -19.322 -6.874 1.00 93.19 196 ASN A N 1
ATOM 1517 C CA . ASN A 1 196 ? -1.628 -19.953 -6.012 1.00 93.19 196 ASN A CA 1
ATOM 1518 C C . ASN A 1 196 ? -0.972 -20.286 -4.671 1.00 93.19 196 ASN A C 1
ATOM 1520 O O . ASN A 1 196 ? -0.485 -21.396 -4.474 1.00 93.19 196 ASN A O 1
ATOM 1524 N N . TRP A 1 197 ? -0.868 -19.281 -3.806 1.00 90.75 197 TRP A N 1
ATOM 1525 C CA . TRP A 1 197 ? -0.198 -19.407 -2.515 1.00 90.75 197 TRP A CA 1
ATOM 1526 C C . TRP A 1 197 ? -1.106 -20.043 -1.465 1.00 90.75 197 TRP A C 1
ATOM 1528 O O . TRP A 1 197 ? -2.281 -19.689 -1.351 1.00 90.75 197 TRP A O 1
ATOM 1538 N N . GLN A 1 198 ? -0.529 -20.853 -0.580 1.00 93.50 198 GLN A N 1
ATOM 1539 C CA . GLN A 1 198 ? -1.069 -20.986 0.772 1.00 93.50 198 GLN A CA 1
ATOM 1540 C C . GLN A 1 198 ? -0.715 -19.747 1.612 1.00 93.50 198 GLN A C 1
ATOM 1542 O O . GLN A 1 198 ? 0.295 -19.080 1.380 1.00 93.50 198 GLN A O 1
ATOM 1547 N N . LYS A 1 199 ? -1.517 -19.436 2.642 1.00 90.94 199 LYS A N 1
ATOM 1548 C CA . LYS A 1 199 ? -1.306 -18.249 3.499 1.00 90.94 199 LYS A CA 1
ATOM 1549 C C . LYS A 1 199 ? 0.112 -18.176 4.086 1.00 90.94 199 LYS A C 1
ATOM 1551 O O . LYS A 1 199 ? 0.711 -17.104 4.098 1.00 90.94 199 LYS A O 1
ATOM 1556 N N . SER A 1 200 ? 0.647 -19.303 4.553 1.00 93.31 200 SER A N 1
ATOM 1557 C CA . SER A 1 200 ? 2.003 -19.397 5.113 1.00 93.31 200 SER A CA 1
ATOM 1558 C C . SER A 1 200 ? 3.089 -19.105 4.072 1.00 93.31 200 SER A C 1
ATOM 1560 O O . SER A 1 200 ? 4.085 -18.454 4.385 1.00 93.31 200 SER A O 1
ATOM 1562 N N . GLU A 1 201 ? 2.890 -19.535 2.826 1.00 93.38 201 GLU A N 1
ATOM 1563 C CA . GLU A 1 201 ? 3.815 -19.286 1.719 1.00 93.38 201 GLU A CA 1
ATOM 1564 C C . GLU A 1 201 ? 3.817 -17.812 1.319 1.00 93.38 201 GLU A C 1
ATOM 1566 O O . GLU A 1 201 ? 4.891 -17.233 1.166 1.00 93.38 201 GLU A O 1
ATOM 1571 N N . LEU A 1 202 ? 2.638 -17.185 1.243 1.00 92.31 202 LEU A N 1
ATOM 1572 C CA . LEU A 1 202 ? 2.518 -15.747 1.000 1.00 92.31 202 LEU A CA 1
ATOM 1573 C C . LEU A 1 202 ? 3.231 -14.940 2.094 1.00 92.31 202 LEU A C 1
ATOM 1575 O O . LEU A 1 202 ? 4.014 -14.041 1.796 1.00 92.31 202 LEU A O 1
ATOM 1579 N N . GLN A 1 203 ? 3.006 -15.279 3.367 1.00 93.31 203 GLN A N 1
ATOM 1580 C CA . GLN A 1 203 ? 3.684 -14.616 4.485 1.00 93.31 203 GLN A CA 1
ATOM 1581 C C . GLN A 1 203 ? 5.205 -14.774 4.403 1.00 93.31 203 GLN A C 1
ATOM 1583 O O . GLN A 1 203 ? 5.934 -13.806 4.622 1.00 93.31 203 GLN A O 1
ATOM 1588 N N . LYS A 1 204 ? 5.689 -15.966 4.035 1.00 91.75 204 LYS A N 1
ATOM 1589 C CA . LYS A 1 204 ? 7.117 -16.224 3.836 1.00 91.75 204 LYS A CA 1
ATOM 1590 C C . LYS A 1 204 ? 7.682 -15.395 2.679 1.00 91.75 204 LYS A C 1
ATOM 1592 O O . LYS A 1 204 ? 8.727 -14.769 2.853 1.00 91.75 204 LYS A O 1
ATOM 1597 N N . ALA A 1 205 ? 6.992 -15.347 1.540 1.00 88.75 205 ALA A N 1
ATOM 1598 C CA . ALA A 1 205 ? 7.399 -14.572 0.369 1.00 88.75 205 ALA A CA 1
ATOM 1599 C C . ALA A 1 205 ? 7.488 -13.068 0.678 1.00 88.75 205 ALA A C 1
ATOM 1601 O O . ALA A 1 205 ? 8.498 -12.438 0.375 1.00 88.75 205 ALA A O 1
ATOM 1602 N N . LEU A 1 206 ? 6.489 -12.510 1.369 1.00 89.44 206 LEU A N 1
ATOM 1603 C CA . LEU A 1 206 ? 6.509 -11.114 1.820 1.00 89.44 206 LEU A CA 1
ATOM 1604 C C . LEU A 1 206 ? 7.672 -10.852 2.791 1.00 89.44 206 LEU A C 1
ATOM 1606 O O . LEU A 1 206 ? 8.414 -9.881 2.623 1.00 89.44 206 LEU A O 1
ATOM 1610 N N . SER A 1 207 ? 7.880 -11.751 3.760 1.00 89.00 207 SER A N 1
ATOM 1611 C CA . SER A 1 207 ? 8.925 -11.597 4.782 1.00 89.00 207 SER A CA 1
ATOM 1612 C C . SER A 1 207 ? 10.339 -11.571 4.205 1.00 89.00 207 SER A C 1
ATOM 1614 O O . SER A 1 207 ? 11.202 -10.888 4.751 1.00 89.00 207 SER A O 1
ATOM 1616 N N . TYR A 1 208 ? 10.570 -12.251 3.075 1.00 84.81 208 TYR A N 1
ATOM 1617 C CA . TYR A 1 208 ? 11.863 -12.263 2.386 1.00 84.81 208 TYR A CA 1
ATOM 1618 C C . TYR A 1 208 ? 12.328 -10.849 1.998 1.00 84.81 208 TYR A C 1
ATOM 1620 O O . TYR A 1 208 ? 13.518 -10.539 2.040 1.00 84.81 208 TYR A O 1
ATOM 1628 N N . PHE A 1 209 ? 11.378 -9.970 1.680 1.00 81.25 209 PHE A N 1
ATOM 1629 C CA . PHE A 1 209 ? 11.624 -8.572 1.338 1.00 81.25 209 PHE A CA 1
ATOM 1630 C C . PHE A 1 209 ? 11.404 -7.603 2.512 1.00 81.25 209 PHE A C 1
ATOM 1632 O O . PHE A 1 209 ? 11.514 -6.392 2.335 1.00 81.25 209 PHE A O 1
ATOM 1639 N N . GLY A 1 210 ? 11.136 -8.116 3.718 1.00 85.75 210 GLY A N 1
ATOM 1640 C CA . GLY A 1 210 ? 10.838 -7.308 4.905 1.00 85.75 210 GLY A CA 1
ATOM 1641 C C . GLY A 1 210 ? 9.386 -6.827 4.987 1.00 85.75 210 GLY A C 1
ATOM 1642 O O . GLY A 1 210 ? 9.053 -6.041 5.874 1.00 85.75 210 GLY A O 1
ATOM 1643 N N . PHE A 1 211 ? 8.509 -7.301 4.099 1.00 88.62 211 PHE A N 1
ATOM 1644 C CA . PHE A 1 211 ? 7.084 -6.992 4.133 1.00 88.62 211 PHE A CA 1
ATOM 1645 C C . PHE A 1 211 ? 6.313 -7.990 4.993 1.00 88.62 211 PHE A C 1
ATOM 1647 O O . PHE A 1 211 ? 6.720 -9.131 5.214 1.00 88.62 211 PHE A O 1
ATOM 1654 N N . ARG A 1 212 ? 5.142 -7.564 5.460 1.00 91.50 212 ARG A N 1
ATOM 1655 C CA . ARG A 1 212 ? 4.185 -8.424 6.151 1.00 91.50 212 ARG A CA 1
ATOM 1656 C C . ARG A 1 212 ? 2.769 -7.964 5.855 1.00 91.50 212 ARG A C 1
ATOM 1658 O O . ARG A 1 212 ? 2.544 -6.792 5.563 1.00 91.50 212 ARG A O 1
ATOM 1665 N N . LEU A 1 213 ? 1.822 -8.886 5.982 1.00 92.62 213 LEU A N 1
ATOM 1666 C CA . LEU A 1 213 ? 0.412 -8.516 6.034 1.00 92.62 213 LEU A CA 1
ATOM 1667 C C . LEU A 1 213 ? 0.153 -7.689 7.306 1.00 92.62 213 LEU A C 1
ATOM 1669 O O . LEU A 1 213 ? 0.766 -7.985 8.340 1.00 92.62 213 LEU A O 1
ATOM 1673 N N . PRO A 1 214 ? -0.731 -6.679 7.248 1.00 93.69 214 PRO A N 1
ATOM 1674 C CA . PRO A 1 214 ? -1.117 -5.935 8.437 1.00 93.69 214 PRO A CA 1
ATOM 1675 C C . PRO A 1 214 ? -1.770 -6.872 9.459 1.00 93.69 214 PRO A C 1
ATOM 1677 O O . PRO A 1 214 ? -2.464 -7.827 9.099 1.00 93.69 214 PRO A O 1
ATOM 1680 N N . THR A 1 215 ? -1.549 -6.599 10.745 1.00 94.25 215 THR A N 1
ATOM 1681 C CA . THR A 1 215 ? -2.364 -7.202 11.808 1.00 94.25 215 THR A CA 1
ATOM 1682 C C . THR A 1 215 ? -3.799 -6.683 11.724 1.00 94.25 215 THR A C 1
ATOM 1684 O O . THR A 1 215 ? -4.072 -5.713 11.017 1.00 94.25 215 THR A O 1
ATOM 1687 N N . GLN A 1 216 ? -4.721 -7.298 12.467 1.00 92.75 216 GLN A N 1
ATOM 1688 C CA . GLN A 1 216 ? -6.097 -6.807 12.551 1.00 92.75 216 GLN A CA 1
ATOM 1689 C C . GLN A 1 216 ? -6.145 -5.333 12.986 1.00 92.75 216 GLN A C 1
ATOM 1691 O O . GLN A 1 216 ? -6.768 -4.528 12.304 1.00 92.75 216 GLN A O 1
ATOM 1696 N N . ASP A 1 217 ? -5.413 -4.966 14.043 1.00 94.81 217 ASP A N 1
ATOM 1697 C CA . ASP A 1 217 ? -5.357 -3.587 14.548 1.00 94.81 217 ASP A CA 1
ATOM 1698 C C . ASP A 1 217 ? -4.797 -2.607 13.510 1.00 94.81 217 ASP A C 1
ATOM 1700 O O . ASP A 1 217 ? -5.343 -1.528 13.301 1.00 94.81 217 ASP A O 1
ATOM 1704 N N . GLN A 1 218 ? -3.719 -2.996 12.821 1.00 95.06 218 GLN A N 1
ATOM 1705 C CA . GLN A 1 218 ? -3.106 -2.170 11.779 1.00 95.06 218 GLN A CA 1
ATOM 1706 C C . GLN A 1 218 ? -4.049 -1.995 10.594 1.00 95.06 218 GLN A C 1
ATOM 1708 O O . GLN A 1 218 ? -4.169 -0.894 10.073 1.00 95.06 218 GLN A O 1
ATOM 1713 N N . TYR A 1 219 ? -4.724 -3.064 10.167 1.00 92.69 219 TYR A N 1
ATOM 1714 C CA . TYR A 1 219 ? -5.689 -2.995 9.079 1.00 92.69 219 TYR A CA 1
ATOM 1715 C C . TYR A 1 219 ? -6.865 -2.090 9.449 1.00 92.69 219 TYR A C 1
ATOM 1717 O O . TYR A 1 219 ? -7.194 -1.188 8.688 1.00 92.69 219 TYR A O 1
ATOM 1725 N N . GLU A 1 220 ? -7.444 -2.275 10.634 1.00 91.25 220 GLU A N 1
ATOM 1726 C CA . GLU A 1 220 ? -8.555 -1.464 11.134 1.00 91.25 220 GLU A CA 1
ATOM 1727 C C . GLU A 1 220 ? -8.167 0.017 11.244 1.00 91.25 220 GLU A C 1
ATOM 1729 O O . GLU A 1 220 ? -8.894 0.884 10.764 1.00 91.25 220 GLU A O 1
ATOM 1734 N N . TYR A 1 221 ? -6.969 0.322 11.751 1.00 91.69 221 TYR A N 1
ATOM 1735 C CA . TYR A 1 221 ? -6.446 1.687 11.753 1.00 91.69 221 TYR A CA 1
ATOM 1736 C C . TYR A 1 221 ? -6.239 2.254 10.342 1.00 91.69 221 TYR A C 1
ATOM 1738 O O . TYR A 1 221 ? -6.567 3.408 10.091 1.00 91.69 221 TYR A O 1
ATOM 1746 N N . LEU A 1 222 ? -5.727 1.464 9.396 1.00 90.00 222 LEU A N 1
ATOM 1747 C CA . LEU A 1 222 ? -5.538 1.921 8.015 1.00 90.00 222 LEU A CA 1
ATOM 1748 C C . LEU A 1 222 ? -6.863 2.173 7.283 1.00 90.00 222 LEU A C 1
ATOM 1750 O O . LEU A 1 222 ? -6.879 2.973 6.351 1.00 90.00 222 LEU A O 1
ATOM 1754 N N . GLN A 1 223 ? -7.946 1.505 7.693 1.00 86.19 223 GLN A N 1
ATOM 1755 C CA . GLN A 1 223 ? -9.286 1.669 7.121 1.00 86.19 223 GLN A CA 1
ATOM 1756 C C . GLN A 1 223 ? -10.173 2.672 7.869 1.00 86.19 223 GLN A C 1
ATOM 1758 O O . GLN A 1 223 ? -11.154 3.132 7.291 1.00 86.19 223 GLN A O 1
ATOM 1763 N N . GLY A 1 224 ? -9.863 2.999 9.129 1.00 83.31 224 GLY A N 1
ATOM 1764 C CA . GLY A 1 224 ? -10.718 3.840 9.976 1.00 83.31 224 GLY A CA 1
ATOM 1765 C C . GLY A 1 224 ? -10.024 4.997 10.697 1.00 83.31 224 GLY A C 1
ATOM 1766 O O . GLY A 1 224 ? -10.709 5.849 11.254 1.00 83.31 224 GLY A O 1
ATOM 1767 N N . GLY A 1 225 ? -8.690 5.044 10.741 1.00 84.94 225 GLY A N 1
ATOM 1768 C CA . GLY A 1 225 ? -7.907 6.098 11.403 1.00 84.94 225 GLY A CA 1
ATOM 1769 C C . GLY A 1 225 ? -8.174 6.272 12.897 1.00 84.94 225 GLY A C 1
ATOM 1770 O O . GLY A 1 225 ? -7.889 7.337 13.440 1.00 84.94 225 GLY A O 1
ATOM 1771 N N . GLY A 1 226 ? -8.737 5.254 13.555 1.00 84.56 226 GLY A N 1
ATOM 1772 C CA . GLY A 1 226 ? -9.176 5.324 14.952 1.00 84.56 226 GLY A CA 1
ATOM 1773 C C . GLY A 1 226 ? -10.590 5.874 15.156 1.00 84.56 226 GLY A C 1
ATOM 1774 O O . GLY A 1 226 ? -10.983 6.150 16.286 1.00 84.56 226 GLY A O 1
ATOM 1775 N N . VAL A 1 227 ? -11.363 6.067 14.084 1.00 83.06 227 VAL A N 1
ATOM 1776 C CA . VAL A 1 227 ? -12.784 6.406 14.192 1.00 83.06 227 VAL A CA 1
ATOM 1777 C C . VAL A 1 227 ? -13.578 5.135 14.501 1.00 83.06 227 VAL A C 1
ATOM 1779 O O . VAL A 1 227 ? -13.466 4.145 13.787 1.00 83.06 227 VAL A O 1
ATOM 1782 N N . THR A 1 228 ? -14.428 5.177 15.527 1.00 76.94 228 THR A N 1
ATOM 1783 C CA . THR A 1 228 ? -15.217 4.019 15.999 1.00 76.94 228 THR A CA 1
ATOM 1784 C C . THR A 1 228 ? -16.504 3.779 15.206 1.00 76.94 228 THR A C 1
ATOM 1786 O O . THR A 1 228 ? -17.349 2.975 15.592 1.00 76.94 228 THR A O 1
ATOM 1789 N N . SER A 1 229 ? -16.702 4.494 14.098 1.00 78.44 229 SER A N 1
ATOM 1790 C CA . SER A 1 229 ? -17.864 4.274 13.243 1.00 78.44 229 SER A CA 1
ATOM 1791 C C . SER A 1 229 ? -17.629 3.104 12.295 1.00 78.44 229 SER A C 1
ATOM 1793 O O . SER A 1 229 ? -16.619 3.085 11.594 1.00 78.44 229 SER A O 1
ATOM 1795 N N . LEU A 1 230 ? -18.607 2.212 12.187 1.00 77.62 230 LEU A N 1
ATOM 1796 C CA . LEU A 1 230 ? -18.561 1.035 11.325 1.00 77.62 230 LEU A CA 1
ATOM 1797 C C . LEU A 1 230 ? -18.493 1.394 9.832 1.00 77.62 230 LEU A C 1
ATOM 1799 O O . LEU A 1 230 ? -17.837 0.704 9.056 1.00 77.62 230 LEU A O 1
ATOM 1803 N N . PHE A 1 231 ? -19.154 2.483 9.430 1.00 78.38 231 PHE A N 1
ATOM 1804 C CA . PHE A 1 231 ? -19.209 2.926 8.038 1.00 78.38 231 PHE A CA 1
ATOM 1805 C C . PHE A 1 231 ? -18.615 4.323 7.843 1.00 78.38 231 PHE A C 1
ATOM 1807 O O . PHE A 1 231 ? -18.642 5.178 8.734 1.00 78.38 231 PHE A O 1
ATOM 1814 N N . SER A 1 232 ? -18.152 4.599 6.622 1.00 70.12 232 SER A N 1
ATOM 1815 C CA . SER A 1 232 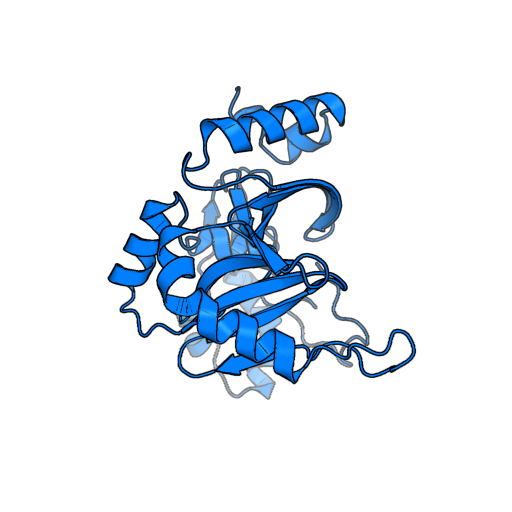? -17.576 5.894 6.229 1.00 70.12 232 SER A CA 1
ATOM 1816 C C . SER A 1 232 ? -18.564 7.068 6.306 1.00 70.12 232 SER A C 1
ATOM 1818 O O . SER A 1 232 ? -18.143 8.218 6.425 1.00 70.12 232 SER A O 1
ATOM 1820 N N . PHE A 1 233 ? -19.874 6.810 6.300 1.00 72.38 233 PHE A N 1
ATOM 1821 C CA . PHE A 1 233 ? -20.927 7.814 6.515 1.00 72.38 233 PHE A CA 1
ATOM 1822 C C . PHE A 1 233 ? -21.461 7.858 7.960 1.00 72.38 233 PHE A C 1
ATOM 1824 O O . PHE A 1 233 ? -22.308 8.692 8.257 1.00 72.38 233 PHE A O 1
ATOM 1831 N N . GLY A 1 234 ? -20.940 7.034 8.877 1.00 77.88 234 GLY A N 1
ATOM 1832 C CA . GLY A 1 234 ? -21.393 6.959 10.271 1.00 77.88 234 GLY A CA 1
ATOM 1833 C C . GLY A 1 234 ? -22.243 5.725 10.583 1.00 77.88 234 GLY A C 1
ATOM 1834 O O . GLY A 1 234 ? -22.475 4.879 9.728 1.00 77.88 234 GLY A O 1
ATOM 1835 N N . ASN A 1 235 ? -22.679 5.613 11.838 1.00 79.19 235 ASN A N 1
ATOM 1836 C CA . ASN A 1 235 ? -23.378 4.431 12.361 1.00 79.19 235 ASN A CA 1
ATOM 1837 C C . ASN A 1 235 ? -24.897 4.490 12.224 1.00 79.19 235 ASN A C 1
ATOM 1839 O O . ASN A 1 235 ? -25.559 3.534 12.600 1.00 79.19 235 ASN A O 1
ATOM 1843 N N . THR A 1 236 ? -25.447 5.587 11.708 1.00 79.19 236 THR A N 1
ATOM 1844 C CA . THR A 1 236 ? -26.874 5.738 11.415 1.00 79.19 236 THR A CA 1
ATOM 1845 C C . THR A 1 236 ? -27.102 5.609 9.917 1.00 79.19 236 THR A C 1
ATOM 1847 O O . THR A 1 236 ? -26.232 5.976 9.121 1.00 79.19 236 THR A O 1
ATOM 1850 N N . LEU A 1 237 ? -28.231 5.026 9.514 1.00 76.31 237 LEU A N 1
ATOM 1851 C CA . LEU A 1 237 ? -28.561 4.887 8.099 1.00 76.31 237 LEU A CA 1
ATOM 1852 C C . LEU A 1 237 ? -28.987 6.251 7.552 1.00 76.31 237 LEU A C 1
ATOM 1854 O O . LEU A 1 237 ? -29.966 6.817 8.042 1.00 76.31 237 LEU A O 1
ATOM 1858 N N . PRO A 1 238 ? -28.266 6.824 6.572 1.00 77.81 238 PRO A N 1
ATOM 1859 C CA . PRO A 1 238 ? -28.682 8.091 6.004 1.00 77.81 238 PRO A CA 1
ATOM 1860 C C . PRO A 1 238 ? -29.971 7.891 5.195 1.00 77.81 238 PRO A C 1
ATOM 1862 O O . PRO A 1 238 ? -30.116 6.894 4.489 1.00 77.81 238 PRO A O 1
ATOM 1865 N N . ALA A 1 239 ? -30.896 8.853 5.278 1.00 79.69 239 ALA A N 1
ATOM 1866 C CA . ALA A 1 239 ? -32.145 8.817 4.510 1.00 79.69 239 ALA A CA 1
ATOM 1867 C C . ALA A 1 239 ? -31.888 8.791 2.991 1.00 79.69 239 ALA A C 1
ATOM 1869 O O . ALA A 1 239 ? -32.574 8.080 2.265 1.00 79.69 239 ALA A O 1
ATOM 1870 N N . ASP A 1 240 ? -30.852 9.510 2.547 1.00 81.62 240 ASP A N 1
ATOM 1871 C CA . ASP A 1 240 ? -30.322 9.482 1.186 1.00 81.62 240 ASP A CA 1
ATOM 1872 C C . ASP A 1 240 ? -28.819 9.198 1.226 1.00 81.62 240 ASP A C 1
ATOM 1874 O O . ASP A 1 240 ? -28.080 9.809 2.005 1.00 81.62 240 ASP A O 1
ATOM 1878 N N . MET A 1 241 ? -28.333 8.314 0.351 1.00 75.38 241 MET A N 1
ATOM 1879 C CA . MET A 1 241 ? -26.895 8.067 0.242 1.00 75.38 241 MET A CA 1
ATOM 1880 C C . MET A 1 241 ? -26.166 9.342 -0.205 1.00 75.38 241 MET A C 1
ATOM 1882 O O . MET A 1 241 ? -26.566 9.972 -1.193 1.00 75.38 241 MET A O 1
ATOM 1886 N N . PRO A 1 242 ? -25.075 9.734 0.476 1.00 72.00 242 PRO A N 1
ATOM 1887 C CA . PRO A 1 242 ? -24.344 10.928 0.098 1.00 72.00 242 PRO A CA 1
ATOM 1888 C C . PRO A 1 242 ? -23.759 10.750 -1.308 1.00 72.00 242 PRO A C 1
ATOM 1890 O O . PRO A 1 242 ? -23.181 9.714 -1.634 1.00 72.00 242 PRO A O 1
ATOM 1893 N N . ARG A 1 243 ? -23.875 11.793 -2.145 1.00 73.44 243 ARG A N 1
ATOM 1894 C CA . ARG A 1 243 ? -23.337 11.798 -3.525 1.00 73.44 243 ARG A CA 1
ATOM 1895 C C . ARG A 1 243 ? -21.835 11.521 -3.586 1.00 73.44 243 ARG A C 1
ATOM 1897 O O . ARG A 1 243 ? -21.327 11.098 -4.618 1.00 73.44 243 ARG A O 1
ATOM 1904 N N . TYR A 1 244 ? -21.141 11.798 -2.490 1.00 67.06 244 TYR A N 1
ATOM 1905 C CA . TYR A 1 244 ? -19.742 11.488 -2.291 1.00 67.06 244 TYR A CA 1
ATOM 1906 C C . TYR A 1 244 ? -19.594 10.845 -0.919 1.00 67.06 244 TYR A C 1
ATOM 1908 O O . TYR A 1 244 ? -19.955 11.447 0.093 1.00 67.06 244 TYR A O 1
ATOM 1916 N N . LEU A 1 245 ? -19.061 9.628 -0.888 1.00 64.88 245 LEU A N 1
ATOM 1917 C CA . LEU A 1 245 ? -18.564 9.068 0.357 1.00 64.88 245 LEU A CA 1
ATOM 1918 C C . LEU A 1 245 ? -17.319 9.874 0.716 1.00 64.88 245 LEU A C 1
ATOM 1920 O O . LEU A 1 245 ? -16.413 9.941 -0.119 1.00 64.88 245 LEU A O 1
ATOM 1924 N N . PRO A 1 246 ? -17.258 10.517 1.895 1.00 56.34 246 PRO A N 1
ATOM 1925 C CA . PRO A 1 246 ? -16.031 11.169 2.300 1.00 56.34 246 PRO A CA 1
ATOM 1926 C C . PRO A 1 246 ? -14.906 10.137 2.204 1.00 56.34 246 PRO A C 1
ATOM 1928 O O . PRO A 1 246 ? -14.999 9.064 2.804 1.00 56.34 246 PRO A O 1
ATOM 1931 N N . ASN A 1 247 ? -13.856 10.468 1.443 1.00 50.41 247 ASN A N 1
ATOM 1932 C CA . ASN A 1 247 ? -12.529 9.935 1.727 1.00 50.41 247 ASN A CA 1
ATOM 1933 C C . ASN A 1 247 ? -12.223 10.436 3.133 1.00 50.41 247 ASN A C 1
ATOM 1935 O O . ASN A 1 247 ? -11.762 11.565 3.312 1.00 50.41 247 ASN A O 1
ATOM 1939 N N . ARG A 1 248 ? -12.640 9.653 4.121 1.00 51.81 248 ARG A N 1
ATOM 1940 C CA . ARG A 1 248 ? -12.014 9.715 5.418 1.00 51.81 248 ARG A CA 1
ATOM 1941 C C . ARG A 1 248 ? -10.594 9.237 5.186 1.00 51.81 248 ARG A C 1
ATOM 1943 O O . ARG A 1 248 ? -10.429 8.140 4.619 1.00 51.81 248 ARG A O 1
#

Sequence (248 aa):
MAVNDLTLPTWNTLDEARQKFIFQQLTRYFLSPLLSVDDIRPLTVTFFGQTLHTFEAMIGGEWLRLVPGMPNVSLGFAADQQGQLADYLGQSGLTMQDLSHQLSPERQVDIPAMLVATRAMPASEEILGRVSLTTRIFKGNHMAYAAVRAQVLALLDRHGSLDPFSQSGWPATLTSGSVILRLASAHHYQVSISKNWQKSELQKALSYFGFRLPTQDQYEYLQGGGVTSLFSFGNTLPADMPRYLPNR

Mean predicted aligned error: 7.37 Å

Foldseek 3Di:
DPLVCQAQVNVVVDDPVVQVVVVVVCCVPQWDPQKDFPDKDWDWDDAQNDIDTWMWTCIQAFTWTKDGKHFFFKFWAEPVCLVQQPVVCVVVVDDSVNVVVVTDYIDTDTGGIDTGTPDDDPLQKDWAHKAWLVPRDTDHNVVVCVVCSVVVVVQSVVQDDPDPPPPDQGDQWTDDQQWIWGCPDSTMTTIMGGHDDDPVRSQVVQVVGPHGDDDPVNVRCNVNVRPNAPDLVGSHDDPDDDPDRDPD

Nearest PDB structures (foldseek):
  6rky-assembly2_D  TM=3.837E-01  e=4.409E+00  metagenome
  5jd4-assembly3_C  TM=4.043E-01  e=5.868E+00  uncultured bacterium
  3mpx-assembly1_A  TM=2.677E-01  e=4.164E+00  Homo sapiens
  7yh1-assembly2_C  TM=2.270E-01  e=9.818E+00  Promethearchaeum syntrophicum

Secondary structure (DSSP, 8-state):
--GGGGBHHHHTTS-HHHHHHHHHHHHHHSS-TTS-EEEEEEEEEEETTEEEEEEEEEETTEEEEEE-BEEEEEESB-GGGGGGGHHHHHHH---HHHHHTTSPBPEEEEEPPEEEESS---TTEEEEEEEETTT--EEE-HHHHHHHHHHHHHHHHHH--S-TT---PPPSEEEETTEEEEEEETTEEEEEEE----HHHHHHHHHHTT--PPPHHHHHHHHHTT---SSTT-SSPPSS--SS----

Solvent-accessible surface area (backbone atoms only — not comparable to full-atom values): 14522 Å² total; per-residue (Å²): 129,68,73,64,58,43,24,45,81,46,40,74,72,51,53,70,71,57,50,51,52,53,51,54,50,46,63,67,72,70,45,38,88,84,49,52,76,80,46,76,44,81,46,78,44,68,54,53,84,36,83,42,79,38,44,35,34,32,44,39,54,38,53,27,30,55,44,57,7,42,74,74,30,47,41,38,46,51,79,85,56,50,71,46,38,48,63,55,30,74,73,69,76,53,52,74,72,67,46,61,78,72,52,52,68,59,45,75,43,71,43,71,58,42,79,40,69,77,63,92,72,66,86,43,50,48,70,37,9,31,32,32,70,85,77,66,51,71,50,49,44,60,76,69,39,63,82,45,45,70,60,54,51,52,55,49,58,76,68,49,73,90,5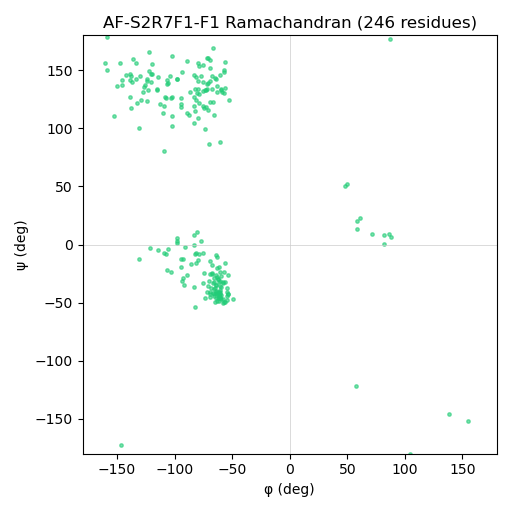2,94,80,61,81,77,70,78,64,66,62,49,77,57,92,52,39,38,36,36,56,71,51,104,52,30,32,28,38,30,34,62,48,91,65,54,74,70,54,47,49,50,59,34,42,74,56,66,41,72,80,72,52,72,67,54,44,49,37,76,76,38,63,44,51,59,49,89,41,84,86,40,52,54,75,64,97,62,81,66,97,62,75,62,81,75